Protein AF-A0A9D1G8M2-F1 (afdb_monomer_lite)

Organism: NCBI:txid2840720

Foldseek 3Di:
DDPPDDPVVVVVVLVVVLVVLLVVLLVVLLVVLVVVLVVLLVCLVVCVCVLVLLCVVCVLPVVFWHQDPVVSAIDGDDDPPPDDADFPVNSVVVSCVVCVVVVVVVVVVVVVVLVVLVVLLVVLVVCLVVQAWDDDDQKTKGFAADQLQVAAAPLVCVCVVVVPDLGAGHLKIFIFHADDPVRDDAQFWFWFQFPVRHIDIFGWHDWDQDPVRFIFTATGRRRDNDGDPRRGGHHPVRTPGTTPSDIDNVVSNVSVLSNDSNNSSVSSSVSSSVVSCCVSVVSSVVSSVVSSSVSSCVHRPDDPDDPDPDPPPQDWDWDQDPPGDTDTDHDDDDDDD

pLDDT: mean 81.85, std 17.2, range [30.98, 97.31]

Structure (mmCIF, N/CA/C/O backbone):
data_AF-A0A9D1G8M2-F1
#
_entry.id   AF-A0A9D1G8M2-F1
#
loop_
_atom_site.group_PDB
_atom_site.id
_atom_site.type_symbol
_atom_site.label_atom_id
_atom_site.label_alt_id
_atom_site.label_comp_id
_atom_site.label_asym_id
_atom_site.label_entity_id
_atom_site.label_seq_id
_atom_site.pdbx_PDB_ins_code
_atom_site.Cartn_x
_atom_site.Cartn_y
_atom_site.Cartn_z
_atom_site.occupancy
_atom_site.B_iso_or_equiv
_atom_site.auth_seq_id
_atom_site.auth_comp_id
_atom_site.auth_asym_id
_atom_site.auth_atom_id
_atom_site.pdbx_PDB_model_num
ATOM 1 N N . MET A 1 1 ? -8.174 27.681 28.277 1.00 41.25 1 MET A N 1
ATOM 2 C CA . MET A 1 1 ? -7.421 27.729 27.007 1.00 41.25 1 MET A CA 1
ATOM 3 C C . MET A 1 1 ? -8.457 27.626 25.900 1.00 41.25 1 MET A C 1
ATOM 5 O O . MET A 1 1 ? -8.991 26.548 25.689 1.00 41.25 1 MET A O 1
ATOM 9 N N . ASN A 1 2 ? -8.867 28.762 25.329 1.00 44.12 2 ASN A N 1
ATOM 10 C CA . ASN A 1 2 ? -9.897 28.787 24.288 1.00 44.12 2 ASN A CA 1
ATOM 11 C C . ASN A 1 2 ? -9.299 28.161 23.029 1.00 44.12 2 ASN A C 1
ATOM 13 O O . ASN A 1 2 ? -8.350 28.708 22.469 1.00 44.12 2 ASN A O 1
ATOM 17 N N . TYR A 1 3 ? -9.807 27.003 22.616 1.00 53.25 3 TYR A N 1
ATOM 18 C CA . TYR A 1 3 ? -9.482 26.461 21.304 1.00 53.25 3 TYR A CA 1
ATOM 19 C C . TYR A 1 3 ? -10.014 27.448 20.258 1.00 53.25 3 TYR A C 1
ATOM 21 O O . TYR A 1 3 ? -11.212 27.704 20.197 1.00 53.25 3 TYR A O 1
ATOM 29 N N . ILE A 1 4 ? -9.103 28.054 19.490 1.00 69.81 4 ILE A N 1
ATOM 30 C CA . ILE A 1 4 ? -9.402 29.072 18.464 1.00 69.81 4 ILE A CA 1
ATOM 31 C C . ILE A 1 4 ? -10.169 28.459 17.276 1.00 69.81 4 ILE A C 1
ATOM 33 O O . ILE A 1 4 ? -10.775 29.186 16.499 1.00 69.81 4 ILE A O 1
ATOM 37 N N . PHE A 1 5 ? -10.191 27.127 17.171 1.00 66.50 5 PHE A N 1
ATOM 38 C CA . PHE A 1 5 ? -10.898 26.387 16.133 1.00 66.50 5 PHE A CA 1
ATOM 39 C C . PHE A 1 5 ? -11.636 25.188 16.723 1.00 66.50 5 PHE A C 1
ATOM 41 O O . PHE A 1 5 ? -11.109 24.483 17.590 1.00 66.50 5 PHE A O 1
ATOM 48 N N . SER A 1 6 ? -12.838 24.933 16.217 1.00 77.69 6 SER A N 1
ATOM 49 C CA . SER A 1 6 ? -13.571 23.693 16.468 1.00 77.69 6 SER A CA 1
ATOM 50 C C . SER A 1 6 ? -12.880 22.499 15.791 1.00 77.69 6 SER A C 1
ATOM 52 O O . SER A 1 6 ? -12.146 22.645 14.811 1.00 77.69 6 SER A O 1
ATOM 54 N N . VAL A 1 7 ? -13.135 21.281 16.282 1.00 72.62 7 VAL A N 1
ATOM 55 C CA . VAL A 1 7 ? -12.598 20.041 15.683 1.00 72.62 7 VAL A CA 1
ATOM 56 C C . VAL A 1 7 ? -12.994 19.915 14.205 1.00 72.62 7 VAL A C 1
ATOM 58 O O . VAL A 1 7 ? -12.184 19.489 13.381 1.00 72.62 7 VAL A O 1
ATOM 61 N N . ALA A 1 8 ? -14.206 20.351 13.850 1.00 70.56 8 ALA A N 1
ATOM 62 C CA . ALA A 1 8 ? -14.693 20.366 12.474 1.00 70.56 8 ALA A CA 1
ATOM 63 C C . ALA A 1 8 ? -13.890 21.327 11.575 1.00 70.56 8 ALA A C 1
ATOM 65 O O . ALA A 1 8 ? -13.524 20.970 10.455 1.00 70.56 8 ALA A O 1
ATOM 66 N N . GLU A 1 9 ? -13.549 22.519 12.070 1.00 76.19 9 GLU A N 1
ATOM 67 C CA . GLU A 1 9 ? -12.713 23.479 11.334 1.00 76.19 9 GLU A CA 1
ATOM 68 C C . GLU A 1 9 ? -11.288 22.954 11.134 1.00 76.19 9 GLU A C 1
ATOM 70 O O . GLU A 1 9 ? -10.744 23.044 10.034 1.00 76.19 9 GLU A O 1
ATOM 75 N N . LEU A 1 10 ? -10.703 22.327 12.158 1.00 79.06 10 LEU A N 1
ATOM 76 C CA . LEU A 1 10 ? -9.395 21.670 12.065 1.00 79.06 10 LEU A CA 1
ATOM 77 C C . LEU A 1 10 ? -9.385 20.544 11.021 1.00 79.06 10 LEU A C 1
ATOM 79 O O . LEU A 1 10 ? -8.435 20.433 10.240 1.00 79.06 10 LEU A O 1
ATOM 83 N N . GLN A 1 11 ? -10.447 19.737 10.957 1.00 74.62 11 GLN A N 1
ATOM 84 C CA . GLN A 1 11 ? -10.600 18.707 9.926 1.00 74.62 11 GLN A CA 1
ATOM 85 C C . GLN A 1 11 ? -10.726 19.314 8.522 1.00 74.62 11 GLN A C 1
ATOM 87 O O . GLN A 1 11 ? -10.076 18.828 7.593 1.00 74.62 11 GLN A O 1
ATOM 92 N N . GLY A 1 12 ? -11.500 20.394 8.371 1.00 76.50 12 GLY A N 1
ATOM 93 C CA . GLY A 1 12 ? -11.648 21.122 7.108 1.00 76.50 12 GLY A CA 1
ATOM 94 C C . GLY A 1 12 ? -10.331 21.722 6.608 1.00 76.50 12 GLY A C 1
ATOM 95 O O . GLY A 1 12 ? -9.958 21.525 5.450 1.00 76.50 12 GLY A O 1
ATOM 96 N N . ILE A 1 13 ? -9.573 22.376 7.494 1.00 84.25 13 ILE A N 1
ATOM 97 C CA . ILE A 1 13 ? -8.237 22.912 7.187 1.00 84.25 13 ILE A CA 1
ATOM 98 C C . ILE A 1 13 ? -7.290 21.777 6.792 1.00 84.25 13 ILE A C 1
ATOM 100 O O . ILE A 1 13 ? -6.602 21.868 5.775 1.00 84.25 13 ILE A O 1
ATOM 104 N N . SER A 1 14 ? -7.276 20.678 7.552 1.00 79.94 14 SER A N 1
ATOM 105 C CA . SER A 1 14 ? -6.413 19.529 7.269 1.00 79.94 14 SER A CA 1
ATOM 106 C C . SER A 1 14 ? -6.712 18.898 5.903 1.00 79.94 14 SER A C 1
ATOM 108 O O . SER A 1 14 ? -5.788 18.546 5.162 1.00 79.94 14 SER A O 1
ATOM 110 N N . LEU A 1 15 ? -7.990 18.810 5.524 1.00 78.62 15 LEU A N 1
ATOM 111 C CA . LEU A 1 15 ? -8.411 18.358 4.198 1.00 78.62 15 LEU A CA 1
ATOM 112 C C . LEU A 1 15 ? -7.922 19.314 3.097 1.00 78.62 15 LEU A C 1
ATOM 114 O O . LEU A 1 15 ? -7.322 18.862 2.122 1.00 78.62 15 LEU A O 1
ATOM 118 N N . GLY A 1 16 ? -8.121 20.625 3.270 1.00 83.31 16 GLY A N 1
ATOM 119 C CA . GLY A 1 16 ? -7.671 21.641 2.313 1.00 83.31 16 GLY A CA 1
ATOM 120 C C . GLY A 1 16 ? -6.156 21.614 2.090 1.00 83.31 16 GLY A C 1
ATOM 121 O O . GLY A 1 16 ? -5.695 21.594 0.948 1.00 83.31 16 GLY A O 1
ATOM 122 N N . VAL A 1 17 ? -5.378 21.513 3.173 1.00 87.38 17 VAL A N 1
ATOM 123 C CA . VAL A 1 17 ? -3.916 21.355 3.113 1.00 87.38 17 VAL A CA 1
ATOM 124 C C . VAL A 1 17 ? -3.536 20.071 2.376 1.00 87.38 17 VAL A C 1
ATOM 126 O O . VAL A 1 17 ? -2.663 20.097 1.511 1.00 87.38 17 VAL A O 1
ATOM 129 N N . SER A 1 18 ? -4.218 18.957 2.655 1.00 82.69 18 SER A N 1
ATOM 130 C CA . SER A 1 18 ? -3.950 17.671 1.997 1.00 82.69 18 SER A CA 1
ATOM 131 C C . SER A 1 18 ? -4.141 17.747 0.478 1.00 82.69 18 SER A C 1
ATOM 133 O O . SER A 1 18 ? -3.294 17.272 -0.279 1.00 82.69 18 SER A O 1
ATOM 135 N N . ILE A 1 19 ? -5.217 18.397 0.022 1.00 83.94 19 ILE A N 1
ATOM 136 C CA . ILE A 1 19 ? -5.501 18.602 -1.407 1.00 83.94 19 ILE A CA 1
ATOM 137 C C . ILE A 1 19 ? -4.427 19.485 -2.055 1.00 83.94 19 ILE A C 1
ATOM 139 O O . ILE A 1 19 ? -3.922 19.151 -3.129 1.00 83.94 19 ILE A O 1
ATOM 143 N N . ALA A 1 20 ? -4.036 20.581 -1.399 1.00 89.44 20 ALA A N 1
ATOM 144 C CA . ALA A 1 20 ? -2.995 21.474 -1.902 1.00 89.44 20 ALA A CA 1
ATOM 145 C C . ALA A 1 20 ? -1.640 20.759 -2.037 1.00 89.44 20 ALA A C 1
ATOM 147 O O . ALA A 1 20 ? -0.971 20.894 -3.063 1.00 89.44 20 ALA A O 1
ATOM 148 N N . VAL A 1 21 ? -1.262 19.945 -1.045 1.00 88.38 21 VAL A N 1
ATOM 149 C CA . VAL A 1 21 ? -0.032 19.137 -1.077 1.00 88.38 21 VAL A CA 1
ATOM 150 C C . VAL A 1 21 ? -0.060 18.151 -2.243 1.00 88.38 21 VAL A C 1
ATOM 152 O O . VAL A 1 21 ? 0.901 18.090 -3.009 1.00 88.38 21 VAL A O 1
ATOM 155 N N . ILE A 1 22 ? -1.166 17.423 -2.427 1.00 86.12 22 ILE A N 1
ATOM 156 C CA . ILE A 1 22 ? -1.341 16.497 -3.556 1.00 86.12 22 ILE A CA 1
ATOM 157 C C . ILE A 1 22 ? -1.154 17.222 -4.891 1.00 86.12 22 ILE A C 1
ATOM 159 O O . ILE A 1 22 ? -0.432 16.740 -5.768 1.00 86.12 22 ILE A O 1
ATOM 163 N N . PHE A 1 23 ? -1.788 18.383 -5.046 1.00 87.38 23 PHE A N 1
ATOM 164 C CA . PHE A 1 23 ? -1.737 19.161 -6.277 1.00 87.38 23 PHE A CA 1
ATOM 165 C C . PHE A 1 23 ? -0.316 19.652 -6.588 1.00 87.38 23 PHE A C 1
ATOM 167 O O . PHE A 1 23 ? 0.193 19.421 -7.687 1.00 87.38 23 PHE A O 1
ATOM 174 N N . LEU A 1 24 ? 0.359 20.257 -5.606 1.00 91.12 24 LEU A N 1
ATOM 175 C CA . LEU A 1 24 ? 1.721 20.773 -5.762 1.00 91.12 24 LEU A CA 1
ATOM 176 C C . LEU A 1 24 ? 2.737 19.658 -6.040 1.00 91.12 24 LEU A C 1
ATOM 178 O O . LEU A 1 24 ? 3.582 19.805 -6.926 1.00 91.12 24 LEU A O 1
ATOM 182 N N . LEU A 1 25 ? 2.636 18.524 -5.337 1.00 88.00 25 LEU A N 1
ATOM 183 C CA . LEU A 1 25 ? 3.497 17.364 -5.578 1.00 88.00 25 LEU A CA 1
ATOM 184 C C . LEU A 1 25 ? 3.291 16.787 -6.980 1.00 88.00 25 LEU A C 1
ATOM 186 O O . LEU A 1 25 ? 4.268 16.480 -7.665 1.00 88.00 25 LEU A O 1
ATOM 190 N N . SER A 1 26 ? 2.038 16.690 -7.429 1.00 86.75 26 SER A N 1
ATOM 191 C CA . SER A 1 26 ? 1.712 16.202 -8.772 1.00 86.75 26 SER A CA 1
ATOM 192 C C . SER A 1 26 ? 2.318 17.101 -9.853 1.00 86.75 26 SER A C 1
ATOM 194 O O . SER A 1 26 ? 2.962 16.603 -10.776 1.00 86.75 26 SER A O 1
ATOM 196 N N . ILE A 1 27 ? 2.187 18.427 -9.716 1.00 90.38 27 ILE A N 1
ATOM 197 C CA . ILE A 1 27 ? 2.792 19.390 -10.651 1.00 90.38 27 ILE A CA 1
ATOM 198 C C . ILE A 1 27 ? 4.315 19.261 -10.668 1.00 90.38 27 ILE A C 1
ATOM 200 O O . ILE A 1 27 ? 4.906 19.188 -11.746 1.00 90.38 27 ILE A O 1
ATOM 204 N N . SER A 1 28 ? 4.945 19.206 -9.493 1.00 90.12 28 SER A N 1
ATOM 205 C CA . SER A 1 28 ? 6.400 19.087 -9.365 1.00 90.12 28 SER A CA 1
ATOM 206 C C . SER A 1 28 ? 6.936 17.854 -10.103 1.00 90.12 28 SER A C 1
ATOM 208 O O . SER A 1 28 ? 7.875 17.954 -10.893 1.00 90.12 28 SER A O 1
ATOM 210 N N . TYR A 1 29 ? 6.281 16.701 -9.942 1.00 86.19 29 TYR A N 1
ATOM 211 C CA . TYR A 1 29 ? 6.679 15.463 -10.615 1.00 86.19 29 TYR A CA 1
ATOM 212 C C . TYR A 1 29 ? 6.451 15.497 -12.125 1.00 86.19 29 TYR A C 1
ATOM 214 O O . TYR A 1 29 ? 7.318 15.066 -12.887 1.00 86.19 29 TYR A O 1
ATOM 222 N N . ILE A 1 30 ? 5.321 16.049 -12.576 1.00 89.69 30 ILE A N 1
ATOM 223 C CA . ILE A 1 30 ? 5.066 16.242 -14.007 1.00 89.69 30 ILE A CA 1
ATOM 224 C C . ILE A 1 30 ? 6.153 17.134 -14.616 1.00 89.69 30 ILE A C 1
ATOM 226 O O . ILE A 1 30 ? 6.680 16.807 -15.679 1.00 89.69 30 ILE A O 1
ATOM 230 N N . MET A 1 31 ? 6.528 18.228 -13.944 1.00 91.62 31 MET A N 1
ATOM 231 C CA . MET A 1 31 ? 7.611 19.104 -14.394 1.00 91.62 31 MET A CA 1
ATOM 232 C C . MET A 1 31 ? 8.951 18.369 -14.437 1.00 91.62 31 MET A C 1
ATOM 234 O O . MET A 1 31 ? 9.631 18.422 -15.461 1.00 91.62 31 MET A O 1
ATOM 238 N N . LEU A 1 32 ? 9.310 17.643 -13.377 1.00 90.88 32 LEU A N 1
ATOM 239 C CA . LEU A 1 32 ? 10.574 16.912 -13.288 1.00 90.88 32 LEU A CA 1
ATOM 240 C C . LEU A 1 32 ? 10.705 15.860 -14.398 1.00 90.88 32 LEU A C 1
ATOM 242 O O . LEU A 1 32 ? 11.698 15.854 -15.131 1.00 90.88 32 LEU A O 1
ATOM 246 N N . PHE A 1 33 ? 9.683 15.024 -14.591 1.00 89.94 33 PHE A N 1
ATOM 247 C CA . PHE A 1 33 ? 9.691 14.024 -15.658 1.00 89.94 33 PHE A CA 1
ATOM 248 C C . PHE A 1 33 ? 9.607 14.641 -17.056 1.00 89.94 33 PHE A C 1
ATOM 250 O O . PHE A 1 33 ? 10.201 14.110 -17.994 1.00 89.94 33 PHE A O 1
ATOM 257 N N . SER A 1 34 ? 8.930 15.780 -17.208 1.00 89.94 34 SER A N 1
ATOM 258 C CA . SER A 1 34 ? 8.886 16.529 -18.465 1.00 89.94 34 SER A CA 1
ATOM 259 C C . SER A 1 34 ? 10.263 17.074 -18.846 1.00 89.94 34 SER A C 1
ATOM 261 O O . SER A 1 34 ? 10.732 16.836 -19.961 1.00 89.94 34 SER A O 1
ATOM 263 N N . VAL A 1 35 ? 10.955 17.739 -17.915 1.00 92.81 35 VAL A N 1
ATOM 264 C CA . VAL A 1 35 ? 12.320 18.249 -18.123 1.00 92.81 35 VAL A CA 1
ATOM 265 C C . VAL A 1 35 ? 13.267 17.104 -18.467 1.00 92.81 35 VAL A C 1
ATOM 267 O O . VAL A 1 35 ? 13.989 17.186 -19.464 1.00 92.81 35 VAL A O 1
ATOM 270 N N . TRP A 1 36 ? 13.210 16.011 -17.700 1.00 92.44 36 TRP A N 1
ATOM 271 C CA . TRP A 1 36 ? 13.980 14.803 -17.983 1.00 92.44 36 TRP A CA 1
ATOM 272 C C . TRP A 1 36 ? 13.691 14.260 -19.390 1.00 92.44 36 TRP A C 1
ATOM 274 O O . TRP A 1 36 ? 14.621 14.050 -20.169 1.00 92.44 36 TRP A O 1
ATOM 284 N N . HIS A 1 37 ? 12.416 14.116 -19.764 1.00 91.31 37 HIS A N 1
ATOM 285 C CA . HIS A 1 37 ? 12.002 13.639 -21.081 1.00 91.31 37 HIS A CA 1
ATOM 286 C C . HIS A 1 37 ? 12.545 14.511 -22.217 1.00 91.31 37 HIS A C 1
ATOM 288 O O . HIS A 1 37 ? 13.110 13.989 -23.181 1.00 91.31 37 HIS A O 1
ATOM 294 N N . PHE A 1 38 ? 12.386 15.834 -22.127 1.00 89.88 38 PHE A N 1
ATOM 295 C CA . PHE A 1 38 ? 12.844 16.751 -23.170 1.00 89.88 38 PHE A CA 1
ATOM 296 C C . PHE A 1 38 ? 14.366 16.763 -23.298 1.00 89.88 38 PHE A C 1
ATOM 298 O O . PHE A 1 38 ? 14.881 16.743 -24.420 1.00 89.88 38 PHE A O 1
ATOM 305 N N . HIS A 1 39 ? 15.082 16.756 -22.171 1.00 91.12 39 HIS A N 1
ATOM 306 C CA . HIS A 1 39 ? 16.537 16.673 -22.157 1.00 91.12 39 HIS A CA 1
ATOM 307 C C . HIS A 1 39 ? 17.013 15.367 -22.802 1.00 91.12 39 HIS A C 1
ATOM 309 O O . HIS A 1 39 ? 17.774 15.387 -23.770 1.00 91.12 39 HIS A O 1
ATOM 315 N N . TYR A 1 40 ? 16.488 14.235 -22.333 1.00 90.19 40 TYR A N 1
ATOM 316 C CA . TYR A 1 40 ? 16.891 12.917 -22.805 1.00 90.19 40 TYR A CA 1
ATOM 317 C C . TYR A 1 40 ? 16.553 12.707 -24.288 1.00 90.19 40 TYR A C 1
ATOM 319 O O . TYR A 1 40 ? 17.393 12.256 -25.067 1.00 90.19 40 TYR A O 1
ATOM 327 N N . LYS A 1 41 ? 15.368 13.145 -24.735 1.00 89.12 41 LYS A N 1
ATOM 328 C CA . LYS A 1 41 ? 14.993 13.163 -26.159 1.00 89.12 41 LYS A CA 1
ATOM 329 C C . LYS A 1 41 ? 16.021 13.921 -27.005 1.00 89.12 41 LYS A C 1
ATOM 331 O O . LYS A 1 41 ? 16.388 13.457 -28.084 1.00 89.12 41 LYS A O 1
ATOM 336 N N . LYS A 1 42 ? 16.486 15.084 -26.539 1.00 88.12 42 LYS A N 1
ATOM 337 C CA . LYS A 1 42 ? 17.472 15.903 -27.258 1.00 88.12 42 LYS A CA 1
ATOM 338 C C . LYS A 1 42 ? 18.831 15.202 -27.345 1.00 88.12 42 LYS A C 1
ATOM 340 O O . LYS A 1 42 ? 19.459 15.280 -28.399 1.00 88.12 42 LYS A O 1
ATOM 345 N N . CYS A 1 43 ? 19.251 14.492 -26.296 1.00 89.00 43 CYS A N 1
ATOM 346 C CA . CYS A 1 43 ? 20.473 13.683 -26.307 1.00 89.00 43 CYS A CA 1
ATOM 347 C C . CYS A 1 43 ? 20.409 12.552 -27.340 1.00 89.00 43 CYS A C 1
ATOM 349 O O . CYS A 1 43 ? 21.330 12.408 -28.143 1.00 89.00 43 CYS A O 1
ATOM 351 N N . ILE A 1 44 ? 19.291 11.819 -27.382 1.00 87.81 44 ILE A N 1
ATOM 352 C CA . ILE A 1 44 ? 19.075 10.716 -28.330 1.00 87.81 44 ILE A CA 1
ATOM 353 C C . ILE A 1 44 ? 19.074 11.214 -29.781 1.00 87.81 44 ILE A C 1
ATOM 355 O O . ILE A 1 44 ? 19.745 10.635 -30.631 1.00 87.81 44 ILE A O 1
ATOM 359 N N . ILE A 1 45 ? 18.361 12.308 -30.078 1.00 81.00 45 ILE A N 1
ATOM 360 C CA . ILE A 1 45 ? 18.288 12.865 -31.443 1.00 81.00 45 ILE A CA 1
ATOM 361 C C . ILE A 1 45 ? 19.660 13.349 -31.927 1.00 81.00 45 ILE A C 1
ATOM 363 O O . ILE A 1 45 ? 19.981 13.205 -33.103 1.00 81.00 45 ILE A O 1
ATOM 367 N N . LYS A 1 46 ? 20.475 13.912 -31.030 1.00 85.38 46 LYS A N 1
ATOM 368 C CA . LYS A 1 46 ? 21.831 14.379 -31.348 1.00 85.38 46 LYS A CA 1
ATOM 369 C C . LYS A 1 46 ? 22.876 13.257 -31.403 1.00 85.38 46 LYS A C 1
ATOM 371 O O . LYS A 1 46 ? 24.037 13.556 -31.656 1.00 85.38 46 LYS A O 1
ATOM 376 N N . GLY A 1 47 ? 22.494 12.006 -31.136 1.00 85.81 47 GLY A N 1
ATOM 377 C CA . GLY A 1 47 ? 23.414 10.866 -31.108 1.00 85.81 47 GLY A CA 1
ATOM 378 C C . GLY A 1 47 ? 24.404 10.879 -29.938 1.00 85.81 47 GLY A C 1
ATOM 379 O O . GLY A 1 47 ? 25.380 10.138 -29.958 1.00 85.81 47 GLY A O 1
ATOM 380 N N . LEU A 1 48 ? 24.169 11.693 -28.900 1.00 89.12 48 LEU A N 1
ATOM 381 C CA . LEU A 1 48 ? 25.077 11.796 -27.746 1.00 89.12 48 LEU A CA 1
ATOM 382 C C . LEU A 1 48 ? 25.146 10.491 -26.935 1.00 89.12 48 LEU A C 1
ATOM 384 O O . LEU A 1 48 ? 26.147 10.219 -26.286 1.00 89.12 48 LEU A O 1
ATOM 388 N N . GLU A 1 49 ? 24.094 9.677 -27.012 1.00 90.81 49 GLU A N 1
ATOM 389 C CA . GLU A 1 49 ? 23.975 8.381 -26.330 1.00 90.81 49 GLU A CA 1
ATOM 390 C C . GLU A 1 49 ? 24.356 7.192 -27.230 1.00 90.81 49 GLU A C 1
ATOM 392 O O . GLU A 1 49 ? 24.222 6.038 -26.826 1.00 90.81 49 GLU A O 1
ATOM 397 N N . ASP A 1 50 ? 24.817 7.428 -28.464 1.00 91.25 50 ASP A N 1
ATOM 398 C CA . ASP A 1 50 ? 25.038 6.349 -29.433 1.00 91.25 50 ASP A CA 1
ATOM 399 C C . ASP A 1 50 ? 26.044 5.310 -28.950 1.00 91.25 50 ASP A C 1
ATOM 401 O O . ASP A 1 50 ? 25.853 4.122 -29.188 1.00 91.25 50 ASP A O 1
ATOM 405 N N . ASP A 1 51 ? 27.103 5.728 -28.260 1.00 91.75 51 ASP A N 1
ATOM 406 C CA . ASP A 1 51 ? 28.102 4.802 -27.729 1.00 91.75 51 ASP A CA 1
ATOM 407 C C . ASP A 1 51 ? 27.489 3.812 -26.722 1.00 91.75 51 ASP A C 1
ATOM 409 O O . ASP A 1 51 ? 27.702 2.597 -26.800 1.00 91.75 51 ASP A O 1
ATOM 413 N N . VAL A 1 52 ? 26.651 4.32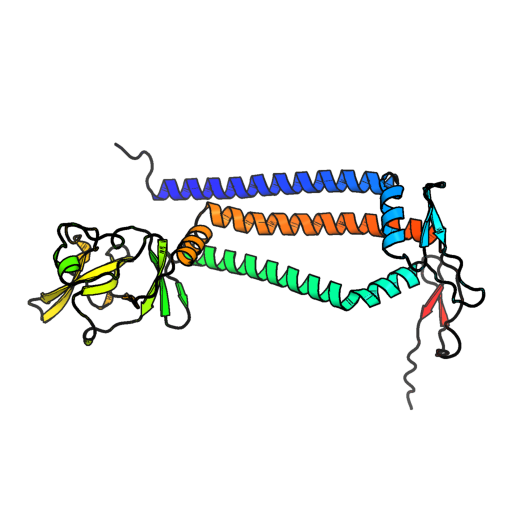8 -25.817 1.00 92.50 52 VAL A N 1
ATOM 414 C CA . VAL A 1 52 ? 25.912 3.531 -24.830 1.00 92.50 52 VAL A CA 1
ATOM 415 C C . VAL A 1 52 ? 24.934 2.599 -25.543 1.00 92.50 52 VAL A C 1
ATOM 417 O O . VAL A 1 52 ? 24.937 1.390 -25.296 1.00 92.50 52 VAL A O 1
ATOM 420 N N . LEU A 1 53 ? 24.159 3.126 -26.494 1.00 92.75 53 LEU A N 1
ATOM 421 C CA . LEU A 1 53 ? 23.184 2.349 -27.260 1.00 92.75 53 LEU A CA 1
ATOM 422 C C . LEU A 1 53 ? 23.841 1.247 -28.098 1.00 92.75 53 LEU A C 1
ATOM 424 O O . LEU A 1 53 ? 23.310 0.140 -28.171 1.00 92.75 53 LEU A O 1
ATOM 428 N N . LYS A 1 54 ? 25.010 1.498 -28.698 1.00 93.38 54 LYS A N 1
ATOM 429 C CA . LYS A 1 54 ? 25.787 0.486 -29.428 1.00 93.38 54 LYS A CA 1
ATOM 430 C C . LYS A 1 54 ? 26.245 -0.627 -28.480 1.00 93.38 54 LYS A C 1
ATOM 432 O O . LYS A 1 54 ? 26.054 -1.806 -28.776 1.00 93.38 54 LYS A O 1
ATOM 437 N N . LYS A 1 55 ? 26.778 -0.290 -27.303 1.00 92.88 55 LYS A N 1
ATOM 438 C CA . LYS A 1 55 ? 27.154 -1.295 -26.290 1.00 92.88 55 LYS A CA 1
ATOM 439 C C . LYS A 1 55 ? 25.955 -2.130 -25.835 1.00 92.88 55 LYS A C 1
ATOM 441 O O . LYS A 1 55 ? 26.085 -3.345 -25.675 1.00 92.88 55 LYS A O 1
ATOM 446 N N . GLU A 1 56 ? 24.788 -1.514 -25.656 1.00 93.44 56 GLU A N 1
ATOM 447 C CA . GLU A 1 56 ? 23.544 -2.235 -25.371 1.00 93.44 56 GLU A CA 1
ATOM 448 C C . GLU A 1 56 ? 23.141 -3.161 -26.520 1.00 93.44 56 GLU A C 1
ATOM 450 O O . GLU A 1 56 ? 22.900 -4.342 -26.285 1.00 93.44 56 GLU A O 1
ATOM 455 N N . LEU A 1 57 ? 23.139 -2.675 -27.764 1.00 92.38 57 LEU A N 1
ATOM 456 C CA . LEU A 1 57 ? 22.819 -3.475 -28.948 1.00 92.38 57 LEU A CA 1
ATOM 457 C C . LEU A 1 57 ? 23.734 -4.698 -29.087 1.00 92.38 57 LEU A C 1
ATOM 459 O O . LEU A 1 57 ? 23.248 -5.791 -29.373 1.00 92.38 57 LEU A O 1
ATOM 463 N N . ALA A 1 58 ? 25.034 -4.552 -28.825 1.00 91.38 58 ALA A N 1
ATOM 464 C CA . ALA A 1 58 ? 25.976 -5.671 -28.843 1.00 91.38 58 ALA A CA 1
ATOM 465 C C . ALA A 1 58 ? 25.658 -6.729 -27.769 1.00 91.38 58 ALA A C 1
ATOM 467 O O . ALA A 1 58 ? 25.787 -7.925 -28.022 1.00 91.38 58 ALA A O 1
ATOM 468 N N . LYS A 1 59 ? 25.187 -6.321 -26.582 1.00 91.38 59 LYS A N 1
ATOM 469 C CA . LYS A 1 59 ? 24.710 -7.262 -25.550 1.00 91.38 59 LYS A CA 1
ATOM 470 C C . LYS A 1 59 ? 23.398 -7.927 -25.963 1.00 91.38 59 LYS A C 1
ATOM 472 O O . LYS A 1 59 ? 23.245 -9.141 -25.822 1.00 91.38 59 LYS A O 1
ATOM 477 N N . GLU A 1 60 ? 22.458 -7.133 -26.469 1.00 90.69 60 GLU A N 1
ATOM 478 C CA . GLU A 1 60 ? 21.124 -7.575 -26.871 1.00 90.69 60 GLU A CA 1
ATOM 479 C C . GLU A 1 60 ? 21.164 -8.582 -28.029 1.00 90.69 60 GLU A C 1
ATOM 481 O O . GLU A 1 60 ? 20.440 -9.576 -27.996 1.00 90.69 60 GLU A O 1
ATOM 486 N N . TYR A 1 61 ? 22.028 -8.348 -29.020 1.00 88.50 61 TYR A N 1
ATOM 487 C CA . TYR A 1 61 ? 22.162 -9.146 -30.240 1.00 88.50 61 TYR A CA 1
ATOM 488 C C . TYR A 1 61 ? 23.531 -9.827 -30.336 1.00 88.50 61 TYR A C 1
ATOM 490 O O . TYR A 1 61 ? 24.075 -9.984 -31.428 1.00 88.50 61 TYR A O 1
ATOM 498 N N . LYS A 1 62 ? 24.074 -10.297 -29.204 1.00 88.56 62 LYS A N 1
ATOM 499 C CA . LYS A 1 62 ? 25.413 -10.915 -29.088 1.00 88.56 62 LYS A CA 1
ATOM 500 C C . LYS A 1 62 ? 25.717 -12.062 -30.063 1.00 88.56 62 LYS A C 1
ATOM 502 O O . LYS A 1 62 ? 26.868 -12.434 -30.237 1.00 88.56 62 LYS A O 1
ATOM 507 N N . LYS A 1 63 ? 24.686 -12.672 -30.659 1.00 85.75 63 LYS A N 1
ATOM 508 C CA . LYS A 1 63 ? 24.819 -13.727 -31.680 1.00 85.75 63 LYS A CA 1
ATOM 509 C C . LYS A 1 63 ? 25.132 -13.178 -33.080 1.00 85.75 63 LYS A C 1
ATOM 511 O O . LYS A 1 63 ? 25.587 -13.931 -33.934 1.00 85.75 63 LYS A O 1
ATOM 516 N N . HIS A 1 64 ? 24.862 -11.896 -33.321 1.00 84.56 64 HIS A N 1
ATOM 517 C CA . HIS A 1 64 ? 24.927 -11.258 -34.638 1.00 84.56 64 HIS A CA 1
ATOM 518 C C . HIS A 1 64 ? 25.915 -10.086 -34.682 1.00 84.56 64 HIS A C 1
ATOM 520 O O . HIS A 1 64 ? 26.462 -9.798 -35.747 1.00 84.56 64 HIS A O 1
ATOM 526 N N . ILE A 1 65 ? 26.144 -9.414 -33.549 1.00 89.75 65 ILE A N 1
ATOM 527 C CA . ILE A 1 65 ? 26.873 -8.142 -33.473 1.00 89.75 65 ILE A CA 1
ATOM 528 C C . ILE A 1 65 ? 27.823 -8.151 -32.276 1.00 89.75 65 ILE A C 1
ATOM 530 O O . ILE A 1 65 ? 27.468 -8.660 -31.212 1.00 89.75 65 ILE A O 1
ATOM 534 N N . TYR A 1 66 ? 28.992 -7.532 -32.432 1.00 90.25 66 TYR A N 1
ATOM 535 C CA . TYR A 1 66 ? 29.855 -7.127 -31.324 1.00 90.25 66 TYR A CA 1
ATOM 536 C C . TYR A 1 66 ? 30.198 -5.636 -31.415 1.00 90.25 66 TYR A C 1
ATOM 538 O O . TYR A 1 66 ? 30.098 -5.018 -32.476 1.00 90.25 66 TYR A O 1
ATOM 546 N N . TYR A 1 67 ? 30.567 -5.057 -30.275 1.00 92.19 67 TYR A N 1
ATOM 547 C CA . TYR A 1 67 ? 31.047 -3.682 -30.182 1.00 92.19 67 TYR A CA 1
ATOM 548 C C . TYR A 1 67 ? 32.576 -3.688 -30.246 1.00 92.19 67 TYR A C 1
ATOM 550 O O . TYR A 1 67 ? 33.221 -4.300 -29.390 1.00 92.19 67 TYR A O 1
ATOM 558 N N . ASP A 1 68 ? 33.137 -3.026 -31.254 1.00 90.31 68 ASP A N 1
ATOM 559 C CA . ASP A 1 68 ? 34.575 -2.842 -31.399 1.00 90.31 68 ASP A CA 1
ATOM 560 C C . ASP A 1 68 ? 35.026 -1.602 -30.616 1.00 90.31 68 ASP A C 1
ATOM 562 O O . ASP A 1 68 ? 34.539 -0.491 -30.835 1.00 90.31 68 ASP A O 1
ATOM 566 N N . LYS A 1 69 ? 35.958 -1.812 -29.681 1.00 87.56 69 LYS A N 1
ATOM 567 C CA . LYS A 1 69 ? 36.485 -0.763 -28.804 1.00 87.56 69 LYS A CA 1
ATOM 568 C C . LYS A 1 69 ? 37.453 0.171 -29.521 1.00 87.56 69 LYS A C 1
ATOM 570 O O . LYS A 1 69 ? 37.573 1.312 -29.094 1.00 87.56 69 LYS A O 1
ATOM 575 N N . GLU A 1 70 ? 38.131 -0.295 -30.568 1.00 86.56 70 GLU A N 1
ATOM 576 C CA . GLU A 1 70 ? 39.119 0.513 -31.289 1.00 86.56 70 GLU A CA 1
ATOM 577 C C . GLU A 1 70 ? 38.433 1.509 -32.223 1.00 86.56 70 GLU A C 1
ATOM 579 O O . GLU A 1 70 ? 38.772 2.689 -32.242 1.00 86.56 70 GLU A O 1
ATOM 584 N N . THR A 1 71 ? 37.409 1.055 -32.950 1.00 84.56 71 THR A N 1
ATOM 585 C CA . THR A 1 71 ? 36.645 1.902 -33.881 1.00 84.56 71 THR A CA 1
ATOM 586 C C . THR A 1 71 ? 35.406 2.553 -33.261 1.00 84.56 71 THR A C 1
ATOM 588 O O . THR A 1 71 ? 34.706 3.298 -33.952 1.00 84.56 71 THR A O 1
ATOM 591 N N . ALA A 1 72 ? 35.111 2.270 -31.984 1.00 85.00 72 ALA A N 1
ATOM 592 C CA . ALA A 1 72 ? 33.915 2.715 -31.256 1.00 85.00 72 ALA A CA 1
ATOM 593 C C . ALA A 1 72 ? 32.597 2.467 -32.027 1.00 85.00 72 ALA A C 1
ATOM 595 O O . ALA A 1 72 ? 31.660 3.276 -32.015 1.00 85.00 72 ALA A O 1
ATOM 596 N N . ASN A 1 73 ? 32.527 1.343 -32.746 1.00 88.44 73 ASN A N 1
ATOM 597 C CA . ASN A 1 73 ? 31.447 1.034 -33.679 1.00 88.44 73 ASN A CA 1
ATOM 598 C C . ASN A 1 73 ? 30.971 -0.418 -33.586 1.00 88.44 73 ASN A C 1
ATOM 600 O O . ASN A 1 73 ? 31.627 -1.296 -33.026 1.00 88.44 73 ASN A O 1
ATOM 604 N N . LEU A 1 74 ? 29.777 -0.664 -34.128 1.00 89.00 74 LEU A N 1
ATOM 605 C CA . LEU A 1 74 ? 29.204 -2.003 -34.218 1.00 89.00 74 LEU A CA 1
ATOM 606 C C . LEU A 1 74 ? 29.769 -2.743 -35.426 1.00 89.00 74 LEU A C 1
ATOM 608 O O . LEU A 1 74 ? 29.802 -2.203 -36.530 1.00 89.00 74 LEU A O 1
ATOM 612 N N . GLN A 1 75 ? 30.145 -4.003 -35.227 1.00 88.12 75 GLN A N 1
ATOM 613 C CA . GLN A 1 75 ? 30.627 -4.883 -36.286 1.00 88.12 75 GLN A CA 1
ATOM 614 C C . GLN A 1 75 ? 29.838 -6.195 -36.299 1.00 88.12 75 GLN A C 1
ATOM 616 O O . GLN A 1 75 ? 29.387 -6.699 -35.266 1.00 88.12 75 GLN A O 1
ATOM 621 N N . LYS A 1 76 ? 29.638 -6.752 -37.499 1.00 86.81 76 LYS A N 1
ATOM 622 C CA . LYS A 1 76 ? 28.959 -8.041 -37.675 1.00 86.81 76 LYS A CA 1
ATOM 623 C C . LYS A 1 76 ? 29.886 -9.170 -37.260 1.00 86.81 76 LYS A C 1
ATOM 625 O O . LYS A 1 76 ? 31.043 -9.200 -37.665 1.00 86.81 76 LYS A O 1
ATOM 630 N N . ILE A 1 77 ? 29.347 -10.158 -36.557 1.00 82.81 77 ILE A N 1
ATOM 631 C CA . ILE A 1 77 ? 30.044 -11.433 -36.383 1.00 82.81 77 ILE A CA 1
ATOM 632 C C . ILE A 1 77 ? 30.003 -12.160 -37.733 1.00 82.81 77 ILE A C 1
ATOM 634 O O . ILE A 1 77 ? 28.919 -12.409 -38.265 1.00 82.81 77 ILE A O 1
ATOM 638 N N . THR A 1 78 ? 31.166 -12.470 -38.314 1.00 65.06 78 THR A N 1
ATOM 639 C CA . THR A 1 78 ? 31.285 -13.140 -39.619 1.00 65.06 78 THR A CA 1
ATOM 640 C C . THR A 1 78 ? 30.513 -14.461 -39.622 1.00 65.06 78 THR A C 1
ATOM 642 O O . THR A 1 78 ? 30.933 -15.446 -39.017 1.00 65.06 78 THR A O 1
ATOM 645 N N . GLN A 1 79 ? 29.367 -14.496 -40.307 1.00 59.56 79 GLN A N 1
ATOM 646 C CA . GLN A 1 79 ? 28.568 -15.711 -40.466 1.00 59.56 79 GLN A CA 1
ATOM 647 C C . GLN A 1 79 ? 29.095 -16.546 -41.642 1.00 59.56 79 GLN A C 1
ATOM 649 O O . GLN A 1 79 ? 29.489 -16.010 -42.680 1.00 59.56 79 GLN A O 1
ATOM 654 N N . LYS A 1 80 ? 29.110 -17.879 -41.490 1.00 50.09 80 LYS A N 1
ATOM 655 C CA . LYS A 1 80 ? 29.520 -18.814 -42.554 1.00 50.09 80 LYS A CA 1
ATOM 656 C C . LYS A 1 80 ? 28.698 -18.547 -43.824 1.00 50.09 80 LYS A C 1
ATOM 658 O O . LYS A 1 80 ? 27.493 -18.328 -43.741 1.00 50.09 80 LYS A O 1
ATOM 663 N N . LYS A 1 81 ? 29.346 -18.666 -44.990 1.00 44.19 81 LYS A N 1
ATOM 664 C CA . LYS A 1 81 ? 28.904 -18.336 -46.372 1.00 44.19 81 LYS A CA 1
ATOM 665 C C . LYS A 1 81 ? 27.514 -18.853 -46.828 1.00 44.19 81 LYS A C 1
ATOM 667 O O . LYS A 1 81 ? 27.120 -18.584 -47.952 1.00 44.19 81 LYS A O 1
ATOM 672 N N . ASN A 1 82 ? 26.783 -19.596 -45.992 1.00 43.62 82 ASN A N 1
ATOM 673 C CA . ASN A 1 82 ? 25.494 -20.236 -46.286 1.00 43.62 82 ASN A CA 1
ATOM 674 C C . ASN A 1 82 ? 24.377 -19.951 -45.252 1.00 43.62 82 ASN A C 1
ATOM 676 O O . ASN A 1 82 ? 23.331 -20.607 -45.295 1.00 43.62 82 ASN A O 1
ATOM 680 N N . GLN A 1 83 ? 24.572 -19.014 -44.317 1.00 51.53 83 GLN A N 1
ATOM 681 C CA . GLN A 1 83 ? 23.531 -18.592 -43.370 1.00 51.53 83 GLN A CA 1
ATOM 682 C C . GLN A 1 83 ? 22.705 -17.423 -43.923 1.00 51.53 83 GLN A C 1
ATOM 684 O O . GLN A 1 83 ? 23.229 -16.536 -44.591 1.00 51.53 83 GLN A O 1
ATOM 689 N N . ASN A 1 84 ? 21.390 -17.486 -43.683 1.00 53.25 84 ASN A N 1
ATOM 690 C CA . ASN A 1 84 ? 20.397 -16.521 -44.150 1.00 53.25 84 ASN A CA 1
ATOM 691 C C . ASN A 1 84 ? 20.822 -15.088 -43.802 1.00 53.25 84 ASN A C 1
ATOM 693 O O . ASN A 1 84 ? 21.184 -14.807 -42.664 1.00 53.25 84 ASN A O 1
ATOM 697 N N . TYR A 1 85 ? 20.751 -14.190 -44.781 1.00 58.53 85 TYR A N 1
ATOM 698 C CA . TYR A 1 85 ? 20.949 -12.762 -44.560 1.00 58.53 85 TYR A CA 1
ATOM 699 C C . TYR A 1 85 ? 19.835 -12.246 -43.638 1.00 58.53 85 TYR A C 1
ATOM 701 O O . TYR A 1 85 ? 18.661 -12.388 -43.973 1.00 58.53 85 TYR A O 1
ATOM 709 N N . TYR A 1 86 ? 20.196 -11.689 -42.482 1.00 64.06 86 TYR A N 1
ATOM 710 C CA . TYR A 1 86 ? 19.255 -11.045 -41.565 1.00 64.06 86 TYR A CA 1
ATOM 711 C C . TYR A 1 86 ? 19.155 -9.556 -41.914 1.00 64.06 86 TYR A C 1
ATOM 713 O O . TYR A 1 86 ? 20.185 -8.884 -42.013 1.00 64.06 86 TYR A O 1
ATOM 721 N N . ASP A 1 87 ? 17.937 -9.046 -42.088 1.00 80.38 87 ASP A N 1
ATOM 722 C CA . ASP A 1 87 ? 17.667 -7.611 -41.973 1.00 80.38 87 ASP A CA 1
ATOM 723 C C . ASP A 1 87 ? 17.404 -7.238 -40.501 1.00 80.38 87 ASP A C 1
ATOM 725 O O . ASP A 1 87 ? 17.263 -8.107 -39.632 1.00 80.38 87 ASP A O 1
ATOM 729 N N . TYR A 1 88 ? 17.396 -5.941 -40.190 1.00 78.94 88 TYR A N 1
ATOM 730 C CA . TYR A 1 88 ? 17.228 -5.498 -38.807 1.00 78.94 88 TYR A CA 1
ATOM 731 C C . TYR A 1 88 ? 15.824 -5.798 -38.237 1.00 78.94 88 TYR A C 1
ATOM 733 O O . TYR A 1 88 ? 15.695 -6.011 -37.031 1.00 78.94 88 TYR A O 1
ATOM 741 N N . GLU A 1 89 ? 14.779 -5.843 -39.074 1.00 82.00 89 GLU A N 1
ATOM 742 C CA . GLU A 1 89 ? 13.401 -6.146 -38.653 1.00 82.00 89 GLU A CA 1
ATOM 743 C C . GLU A 1 89 ? 13.282 -7.601 -38.183 1.00 82.00 89 GLU A C 1
ATOM 745 O O . GLU A 1 89 ? 12.706 -7.868 -37.127 1.00 82.00 89 GLU A O 1
ATOM 750 N N . MET A 1 90 ? 13.904 -8.541 -38.901 1.00 80.81 90 MET A N 1
ATOM 751 C CA . MET A 1 90 ? 13.970 -9.945 -38.502 1.00 80.81 90 MET A CA 1
ATOM 752 C C . MET A 1 90 ? 14.670 -10.133 -37.153 1.00 80.81 90 MET A C 1
ATOM 754 O O . MET A 1 90 ? 14.204 -10.928 -36.337 1.00 80.81 90 MET A O 1
ATOM 758 N N . LEU A 1 91 ? 15.761 -9.400 -36.891 1.00 82.31 91 LEU A N 1
ATOM 759 C CA . LEU A 1 91 ? 16.462 -9.457 -35.600 1.00 82.31 91 LEU A CA 1
ATOM 760 C C . LEU A 1 91 ? 15.562 -8.973 -34.455 1.00 82.31 91 LEU A C 1
ATOM 762 O O . LEU A 1 91 ? 15.483 -9.614 -33.403 1.00 82.31 91 LEU A O 1
ATOM 766 N N . ILE A 1 92 ? 14.853 -7.860 -34.667 1.00 84.56 92 ILE A N 1
ATOM 767 C CA . ILE A 1 92 ? 13.896 -7.319 -33.694 1.00 84.56 92 ILE A CA 1
ATOM 768 C C . ILE A 1 92 ? 12.750 -8.311 -33.458 1.00 84.56 92 ILE A C 1
ATOM 770 O O . ILE A 1 92 ? 12.358 -8.531 -32.307 1.00 84.56 92 ILE A O 1
ATOM 774 N N . GLN A 1 93 ? 12.226 -8.929 -34.519 1.00 84.50 93 GLN A N 1
ATOM 775 C CA . GLN A 1 93 ? 11.144 -9.905 -34.433 1.00 84.50 93 GLN A CA 1
ATOM 776 C C . GLN A 1 93 ? 11.568 -11.162 -33.664 1.00 84.50 93 GLN A C 1
ATOM 778 O O . GLN A 1 93 ? 10.884 -11.530 -32.714 1.00 84.50 93 GLN A O 1
ATOM 783 N N . GLU A 1 94 ? 12.716 -11.765 -33.992 1.00 83.81 94 GLU A N 1
ATOM 784 C CA . GLU A 1 94 ? 13.235 -12.955 -33.299 1.00 83.81 94 GLU A CA 1
ATOM 785 C C . GLU A 1 94 ? 13.346 -12.714 -31.786 1.00 83.81 94 GLU A C 1
ATOM 787 O O . GLU A 1 94 ? 12.927 -13.539 -30.971 1.00 83.81 94 GLU A O 1
ATOM 792 N N . LYS A 1 95 ? 13.852 -11.541 -31.394 1.00 84.44 95 LYS A N 1
ATOM 793 C CA . LYS A 1 95 ? 13.952 -11.153 -29.985 1.00 84.44 95 LYS A CA 1
ATOM 794 C C . LYS A 1 95 ? 12.585 -10.930 -29.338 1.00 84.44 95 LYS A C 1
ATOM 796 O O . LYS A 1 95 ? 12.386 -11.287 -28.173 1.00 84.44 95 LYS A O 1
ATOM 801 N N . ASN A 1 96 ? 11.662 -10.284 -30.046 1.00 83.12 96 ASN A N 1
ATOM 802 C CA . ASN A 1 96 ? 10.314 -10.056 -29.538 1.00 83.12 96 ASN A CA 1
ATOM 803 C C . ASN A 1 96 ? 9.571 -11.372 -29.316 1.00 83.12 96 ASN A C 1
ATOM 805 O O . ASN A 1 96 ? 8.945 -11.509 -28.267 1.00 83.12 96 ASN A O 1
ATOM 809 N N . ASP A 1 97 ? 9.720 -12.331 -30.227 1.00 84.00 97 ASP A N 1
ATOM 810 C CA . ASP A 1 97 ? 9.141 -13.669 -30.117 1.00 84.00 97 ASP A CA 1
ATOM 811 C C . ASP A 1 97 ? 9.773 -14.444 -28.949 1.00 84.00 97 ASP A C 1
ATOM 813 O O . ASP A 1 97 ? 9.055 -15.005 -28.120 1.00 84.00 97 ASP A O 1
ATOM 817 N N . ALA A 1 98 ? 11.104 -14.391 -28.799 1.00 85.75 98 ALA A N 1
ATOM 818 C CA . ALA A 1 98 ? 11.813 -15.044 -27.695 1.00 85.75 98 ALA A CA 1
ATOM 819 C C . ALA A 1 98 ? 11.380 -14.527 -26.310 1.00 85.75 98 ALA A C 1
ATOM 821 O O . ALA A 1 98 ? 11.250 -15.302 -25.363 1.00 85.75 98 ALA A O 1
ATOM 822 N N . ASN A 1 99 ? 11.123 -13.222 -26.188 1.00 86.94 99 ASN A N 1
ATOM 823 C CA . ASN A 1 99 ? 10.770 -12.583 -24.918 1.00 86.94 99 ASN A CA 1
ATOM 824 C C . ASN A 1 99 ? 9.260 -12.350 -24.746 1.00 86.94 99 ASN A C 1
ATOM 826 O O . ASN A 1 99 ? 8.853 -11.714 -23.770 1.00 86.94 99 ASN A O 1
ATOM 830 N N . PHE A 1 100 ? 8.423 -12.827 -25.673 1.00 85.50 100 PHE A N 1
ATOM 831 C CA . PHE A 1 100 ? 6.992 -12.517 -25.703 1.00 85.50 100 PHE A CA 1
ATOM 832 C C . PHE A 1 100 ? 6.279 -12.914 -24.405 1.00 85.50 100 PHE A C 1
ATOM 834 O O . PHE A 1 100 ? 5.544 -12.107 -23.827 1.00 85.50 100 PHE A O 1
ATOM 841 N N . CYS A 1 101 ? 6.532 -14.135 -23.922 1.00 88.88 101 CYS A N 1
ATOM 842 C CA . CYS A 1 101 ? 5.920 -14.660 -22.701 1.00 88.88 101 CYS A CA 1
ATOM 843 C C . CYS A 1 101 ? 6.323 -13.827 -21.474 1.00 88.88 101 CYS A C 1
ATOM 845 O O . CYS A 1 101 ? 5.459 -13.314 -20.764 1.00 88.88 101 CYS A O 1
ATOM 847 N N . LEU A 1 102 ? 7.627 -13.589 -21.290 1.00 90.12 102 LEU A N 1
ATOM 848 C CA . LEU A 1 102 ? 8.157 -12.822 -20.160 1.00 90.12 102 LEU A CA 1
ATOM 849 C C . LEU A 1 102 ? 7.642 -11.374 -20.145 1.00 90.12 102 LEU A C 1
ATOM 851 O O . LEU A 1 102 ? 7.186 -10.893 -19.111 1.00 90.12 102 LEU A O 1
ATOM 855 N N . LYS A 1 103 ? 7.657 -10.685 -21.295 1.00 89.06 103 LYS A N 1
ATOM 856 C CA . LYS A 1 103 ? 7.122 -9.316 -21.421 1.00 89.06 103 LYS A CA 1
ATOM 857 C C . LYS A 1 103 ? 5.628 -9.258 -21.109 1.00 89.06 103 LYS A C 1
ATOM 859 O O . LYS A 1 103 ? 5.141 -8.273 -20.560 1.00 89.06 103 LYS A O 1
ATOM 864 N N . THR A 1 104 ? 4.877 -10.282 -21.501 1.00 90.75 104 THR A N 1
ATOM 865 C CA . THR A 1 104 ? 3.434 -10.345 -21.247 1.00 90.75 104 THR A CA 1
ATOM 866 C C . THR A 1 104 ? 3.148 -10.600 -19.774 1.00 90.75 104 THR A C 1
ATOM 868 O O . THR A 1 104 ? 2.348 -9.870 -19.198 1.00 90.75 104 THR A O 1
ATOM 871 N N . LEU A 1 105 ? 3.863 -11.533 -19.142 1.00 93.69 105 LEU A N 1
ATOM 872 C CA . LEU A 1 105 ? 3.772 -11.780 -17.704 1.00 93.69 105 LEU A CA 1
ATOM 873 C C . LEU A 1 105 ? 4.104 -10.522 -16.896 1.00 93.69 105 LEU A C 1
ATOM 875 O O . LEU A 1 105 ? 3.324 -10.130 -16.035 1.00 93.69 105 LEU A O 1
ATOM 879 N N . PHE A 1 106 ? 5.203 -9.840 -17.227 1.00 92.19 106 PHE A N 1
ATOM 880 C CA . PHE A 1 106 ? 5.597 -8.610 -16.539 1.00 92.19 106 PHE A CA 1
ATOM 881 C C . PHE A 1 106 ? 4.512 -7.526 -16.622 1.00 92.19 106 PHE A C 1
ATOM 883 O O . PHE A 1 106 ? 4.170 -6.922 -15.609 1.00 92.19 106 PHE A O 1
ATOM 890 N N . ARG A 1 107 ? 3.903 -7.328 -17.801 1.00 90.81 107 ARG A N 1
ATOM 891 C CA . ARG A 1 107 ? 2.789 -6.379 -17.970 1.00 90.81 107 ARG A CA 1
ATOM 892 C C . ARG A 1 107 ? 1.586 -6.738 -17.102 1.00 90.81 107 ARG A C 1
ATOM 894 O O . ARG A 1 107 ? 1.036 -5.853 -16.459 1.00 90.81 107 ARG A O 1
ATOM 901 N N . VAL A 1 108 ? 1.209 -8.016 -17.048 1.00 94.75 108 VAL A N 1
ATOM 902 C CA . VAL A 1 108 ? 0.107 -8.481 -16.191 1.00 94.75 108 VAL A CA 1
ATOM 903 C C . VAL A 1 108 ? 0.418 -8.214 -14.717 1.00 94.75 108 VAL A C 1
ATOM 905 O O . VAL A 1 108 ? -0.430 -7.669 -14.015 1.00 94.75 108 VAL A O 1
ATOM 908 N N . CYS A 1 109 ? 1.633 -8.521 -14.254 1.00 93.38 109 CYS A N 1
ATOM 909 C CA . CYS A 1 109 ? 2.051 -8.248 -12.877 1.00 93.38 109 CYS A CA 1
ATOM 910 C C . CYS A 1 109 ? 1.969 -6.754 -12.529 1.00 93.38 109 CYS A C 1
ATOM 912 O O . CYS A 1 109 ? 1.415 -6.403 -11.489 1.00 93.38 109 CYS A O 1
ATOM 914 N N . VAL A 1 110 ? 2.463 -5.874 -13.407 1.00 90.94 110 VAL A N 1
ATOM 915 C CA . VAL A 1 110 ? 2.380 -4.417 -13.209 1.00 90.94 110 VAL A CA 1
ATOM 916 C C . VAL A 1 110 ? 0.922 -3.949 -13.181 1.00 90.94 110 VAL A C 1
ATOM 918 O O . VAL A 1 110 ? 0.541 -3.189 -12.295 1.00 90.94 110 VAL A O 1
ATOM 921 N N . SER A 1 111 ? 0.066 -4.444 -14.082 1.00 91.44 111 SER A N 1
ATOM 922 C CA . SER A 1 111 ? -1.364 -4.104 -14.074 1.00 91.44 111 SER A CA 1
ATOM 923 C C . SER A 1 111 ? -2.076 -4.551 -12.792 1.00 91.44 111 SER A C 1
ATOM 925 O O . SER A 1 111 ? -2.879 -3.795 -12.250 1.00 91.44 111 SER A O 1
ATOM 927 N N . LEU A 1 112 ? -1.768 -5.743 -12.270 1.00 94.88 112 LEU A N 1
ATOM 928 C CA . LEU A 1 112 ? -2.316 -6.216 -10.994 1.00 94.88 112 LEU A CA 1
ATOM 929 C C . LEU A 1 112 ? -1.865 -5.346 -9.818 1.00 94.88 112 LEU A C 1
ATOM 931 O O . LEU A 1 112 ? -2.665 -5.072 -8.927 1.00 94.88 112 LEU A O 1
ATOM 935 N N . LEU A 1 113 ? -0.619 -4.870 -9.836 1.00 92.38 113 LEU A N 1
ATOM 936 C CA . LEU A 1 113 ? -0.101 -3.950 -8.826 1.00 92.38 113 LEU A CA 1
ATOM 937 C C . LEU A 1 113 ? -0.859 -2.612 -8.838 1.00 92.38 113 LEU A C 1
ATOM 939 O O . LEU A 1 113 ? -1.284 -2.149 -7.779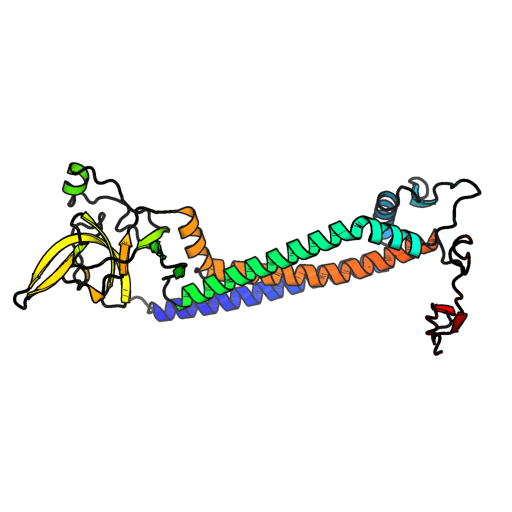 1.00 92.38 113 LEU A O 1
ATOM 943 N N . TYR A 1 114 ? -1.117 -2.039 -10.019 1.00 90.81 114 TYR A N 1
ATOM 944 C CA . TYR A 1 114 ? -1.953 -0.839 -10.155 1.00 90.81 114 TYR A CA 1
ATOM 945 C C . TYR A 1 114 ? -3.363 -1.043 -9.595 1.00 90.81 114 TYR A C 1
ATOM 947 O O . TYR A 1 114 ? -3.854 -0.211 -8.832 1.00 90.81 114 TYR A O 1
ATOM 955 N N . ILE A 1 115 ? -4.003 -2.161 -9.951 1.00 93.56 115 ILE A N 1
ATOM 956 C CA . ILE A 1 115 ? -5.346 -2.501 -9.467 1.00 93.56 115 ILE A CA 1
ATOM 957 C C . ILE A 1 115 ? -5.337 -2.660 -7.943 1.00 93.56 115 ILE A C 1
ATOM 959 O O . ILE A 1 115 ? -6.209 -2.115 -7.274 1.00 93.56 115 ILE A O 1
ATOM 963 N N . GLY A 1 116 ? -4.340 -3.348 -7.382 1.00 92.75 116 GLY A N 1
ATOM 964 C CA . GLY A 1 116 ? -4.206 -3.539 -5.938 1.00 92.75 116 GLY A CA 1
ATOM 965 C C . GLY A 1 116 ? -4.083 -2.219 -5.177 1.00 92.75 116 GLY A C 1
ATOM 966 O O . GLY A 1 116 ? -4.818 -1.994 -4.217 1.00 92.75 116 GLY A O 1
ATOM 967 N N . ILE A 1 117 ? -3.217 -1.310 -5.635 1.00 91.81 117 ILE A N 1
ATOM 968 C CA . ILE A 1 117 ? -3.035 0.009 -5.007 1.00 91.81 117 ILE A CA 1
ATOM 969 C C . ILE A 1 117 ? -4.316 0.847 -5.116 1.00 91.81 117 ILE A C 1
ATOM 971 O O . ILE A 1 117 ? -4.737 1.454 -4.130 1.00 91.81 117 ILE A O 1
ATOM 975 N N . ALA A 1 118 ? -4.977 0.842 -6.278 1.00 91.19 118 ALA A N 1
ATOM 976 C CA . ALA A 1 118 ? -6.243 1.547 -6.465 1.00 91.19 118 ALA A CA 1
ATOM 977 C C . ALA A 1 118 ? -7.357 0.993 -5.559 1.00 91.19 118 ALA A C 1
ATOM 979 O O . ALA A 1 118 ? -8.110 1.767 -4.971 1.00 91.19 118 ALA A O 1
ATOM 980 N N . LEU A 1 119 ? -7.441 -0.331 -5.393 1.00 91.81 119 LEU A N 1
ATOM 981 C CA . LEU A 1 119 ? -8.398 -0.966 -4.484 1.00 91.81 119 LEU A CA 1
ATOM 982 C C . LEU A 1 119 ? -8.139 -0.578 -3.027 1.00 91.81 119 LEU A C 1
ATOM 984 O O . LEU A 1 119 ? -9.081 -0.195 -2.338 1.00 91.81 119 LEU A O 1
ATOM 988 N N . ILE A 1 120 ? -6.883 -0.615 -2.569 1.00 90.31 120 ILE A N 1
ATOM 989 C CA . ILE A 1 120 ? -6.512 -0.186 -1.209 1.00 90.31 120 ILE A CA 1
ATOM 990 C C . ILE A 1 120 ? -6.906 1.276 -0.987 1.00 90.31 120 ILE A C 1
ATOM 992 O O . ILE A 1 120 ? -7.497 1.600 0.041 1.00 90.31 120 ILE A O 1
ATOM 996 N N . PHE A 1 121 ? -6.648 2.147 -1.965 1.00 89.00 121 PHE A N 1
ATOM 997 C CA . PHE A 1 121 ? -7.037 3.553 -1.897 1.00 89.00 121 PHE A CA 1
ATOM 998 C C . PHE A 1 121 ? -8.561 3.735 -1.801 1.00 89.00 121 PHE A C 1
ATOM 1000 O O . PHE A 1 121 ? -9.041 4.493 -0.959 1.00 89.00 121 PHE A O 1
ATOM 1007 N N . ILE A 1 122 ? -9.341 3.010 -2.611 1.00 87.75 122 ILE A N 1
ATOM 1008 C CA . ILE A 1 122 ? -10.813 3.059 -2.580 1.00 87.75 122 ILE A CA 1
ATOM 1009 C C . ILE A 1 122 ? -11.357 2.535 -1.245 1.00 87.75 122 ILE A C 1
ATOM 1011 O O . ILE A 1 122 ? -12.285 3.123 -0.688 1.00 87.75 122 ILE A O 1
ATOM 1015 N N . ILE A 1 123 ? -10.786 1.446 -0.721 1.00 84.31 123 ILE A N 1
ATOM 1016 C CA . ILE A 1 123 ? -11.162 0.882 0.582 1.00 84.31 123 ILE A CA 1
ATOM 1017 C C . ILE A 1 123 ? -10.837 1.877 1.699 1.00 84.31 123 ILE A C 1
ATOM 1019 O O . ILE A 1 123 ? -11.695 2.129 2.540 1.00 84.31 123 ILE A O 1
ATOM 1023 N N . GLY A 1 124 ? -9.650 2.490 1.679 1.00 83.38 124 GLY A N 1
ATOM 1024 C CA . GLY A 1 124 ? -9.261 3.542 2.620 1.00 83.38 124 GLY A CA 1
ATOM 1025 C C . GLY A 1 124 ? -10.224 4.726 2.597 1.00 83.38 124 GLY A C 1
ATOM 1026 O O . GLY A 1 124 ? -10.714 5.150 3.645 1.00 83.38 124 GLY A O 1
ATOM 1027 N N . LEU A 1 125 ? -10.582 5.193 1.397 1.00 81.75 125 LEU A N 1
ATOM 1028 C CA . LEU A 1 125 ? -11.539 6.281 1.210 1.00 81.75 125 LEU A CA 1
ATOM 1029 C C . LEU A 1 125 ? -12.926 5.923 1.756 1.00 81.75 125 LEU A C 1
ATOM 1031 O O . LEU A 1 125 ? -13.505 6.705 2.506 1.00 81.75 125 LEU A O 1
ATOM 1035 N N . ARG A 1 126 ? -13.454 4.735 1.429 1.00 79.94 126 ARG A N 1
ATOM 1036 C CA . ARG A 1 126 ? -14.737 4.267 1.977 1.00 79.94 126 ARG A CA 1
ATOM 1037 C C . ARG A 1 126 ? -14.692 4.138 3.491 1.00 79.94 126 ARG A C 1
ATOM 1039 O O . ARG A 1 126 ? -15.601 4.607 4.160 1.00 79.94 126 ARG A O 1
ATOM 1046 N N . SER A 1 127 ? -13.642 3.528 4.029 1.00 73.56 127 SER A N 1
ATOM 1047 C CA . SER A 1 127 ? -13.508 3.306 5.466 1.00 73.56 127 SER A CA 1
ATOM 1048 C C . SER A 1 127 ? -13.471 4.614 6.252 1.00 73.56 127 SER A C 1
ATOM 1050 O O . SER A 1 127 ? -13.992 4.667 7.364 1.00 73.56 127 SER A O 1
ATOM 1052 N N . ARG A 1 128 ? -12.892 5.667 5.668 1.00 72.81 128 ARG A N 1
ATOM 1053 C CA . ARG A 1 128 ? -12.915 7.015 6.234 1.00 72.81 128 ARG A CA 1
ATOM 1054 C C . ARG A 1 128 ? -14.311 7.639 6.219 1.00 72.81 128 ARG A C 1
ATOM 1056 O O . ARG A 1 128 ? -14.652 8.353 7.150 1.00 72.81 128 ARG A O 1
ATOM 1063 N N . LEU A 1 129 ? -15.106 7.381 5.181 1.00 70.19 129 LEU A N 1
ATOM 1064 C CA . LEU A 1 129 ? -16.476 7.897 5.070 1.00 70.19 129 LEU A CA 1
ATOM 1065 C C . LEU A 1 129 ? -17.473 7.176 5.997 1.00 70.19 129 LEU A C 1
ATOM 1067 O O . LEU A 1 129 ? -18.526 7.731 6.282 1.00 70.19 129 LEU A O 1
ATOM 1071 N N . VAL A 1 130 ? -17.160 5.956 6.452 1.00 68.06 130 VAL A N 1
ATOM 1072 C CA . VAL A 1 130 ? -18.055 5.092 7.255 1.00 68.06 130 VAL A CA 1
ATOM 1073 C C . VAL A 1 130 ? -17.519 4.892 8.688 1.00 68.06 130 VAL A C 1
ATOM 1075 O O . VAL A 1 130 ? -17.703 3.843 9.295 1.00 68.06 130 VAL A O 1
ATOM 1078 N N . ASN A 1 131 ? -16.812 5.887 9.239 1.00 63.56 131 ASN A N 1
ATOM 1079 C CA . ASN A 1 131 ? -16.358 5.926 10.642 1.00 63.56 131 ASN A CA 1
ATOM 1080 C C . ASN A 1 131 ? -15.625 4.657 11.142 1.00 63.56 131 ASN A C 1
ATOM 1082 O O . ASN A 1 131 ? -15.736 4.276 12.303 1.00 63.56 131 ASN A O 1
ATOM 1086 N N . GLY A 1 132 ? -14.838 4.003 10.278 1.00 59.00 132 GLY A N 1
ATOM 1087 C CA . GLY A 1 132 ? -13.868 2.981 10.696 1.00 59.00 132 GLY A CA 1
ATOM 1088 C C . GLY A 1 132 ? -14.408 1.570 10.969 1.00 59.00 132 GLY A C 1
ATOM 1089 O O . GLY A 1 132 ? -13.612 0.700 11.322 1.00 59.00 132 GLY A O 1
ATOM 1090 N N . VAL A 1 133 ? -15.702 1.301 10.762 1.00 60.34 133 VAL A N 1
ATOM 1091 C CA . VAL A 1 133 ? -16.262 -0.057 10.893 1.00 60.34 133 VAL A CA 1
ATOM 1092 C C . VAL A 1 133 ? -16.189 -0.774 9.554 1.00 60.34 133 VAL A C 1
ATOM 1094 O O . VAL A 1 133 ? -16.874 -0.406 8.599 1.00 60.34 133 VAL A O 1
ATOM 1097 N N . THR A 1 134 ? -15.363 -1.816 9.470 1.00 59.78 134 THR A N 1
ATOM 1098 C CA . THR A 1 134 ? -15.267 -2.645 8.264 1.00 59.78 134 THR A CA 1
ATOM 1099 C C . THR A 1 134 ? -15.778 -4.051 8.537 1.00 59.78 134 THR A C 1
ATOM 1101 O O . THR A 1 134 ? -15.130 -4.849 9.215 1.00 59.78 134 THR A O 1
ATOM 1104 N N . SER A 1 135 ? -16.948 -4.370 7.991 1.00 54.56 135 SER A N 1
ATOM 1105 C CA . SER A 1 135 ? -17.516 -5.718 8.042 1.00 54.56 135 SER A CA 1
ATOM 1106 C C . SER A 1 135 ? -17.088 -6.507 6.805 1.00 54.56 135 SER A C 1
ATOM 1108 O O . SER A 1 135 ? -17.378 -6.102 5.679 1.00 54.56 135 SER A O 1
ATOM 1110 N N . TYR A 1 136 ? -16.419 -7.644 7.005 1.00 51.47 136 TYR A N 1
ATOM 1111 C CA . TYR A 1 136 ? -16.001 -8.542 5.927 1.00 51.47 136 TYR A CA 1
ATOM 1112 C C . TYR A 1 136 ? -16.328 -9.994 6.305 1.00 51.47 136 TYR A C 1
ATOM 1114 O O . TYR A 1 136 ? -15.906 -10.482 7.346 1.00 51.47 136 TYR A O 1
ATOM 1122 N N . PHE A 1 137 ? -17.060 -10.703 5.437 1.00 44.62 137 PHE A N 1
ATOM 1123 C CA . PHE A 1 137 ? -17.352 -12.144 5.574 1.00 44.62 137 PHE A CA 1
ATOM 1124 C C . PHE A 1 137 ? -18.084 -12.565 6.867 1.00 44.62 137 PHE A C 1
ATOM 1126 O O . PHE A 1 137 ? -17.798 -13.617 7.426 1.00 44.62 137 PHE A O 1
ATOM 1133 N N . GLY A 1 138 ? -19.038 -11.765 7.353 1.00 55.62 138 GLY A N 1
ATOM 1134 C CA . GLY A 1 138 ? -19.849 -12.111 8.535 1.00 55.62 138 GLY A CA 1
ATOM 1135 C C . GLY A 1 138 ? -19.152 -11.895 9.884 1.00 55.62 138 GLY A C 1
ATOM 1136 O O . GLY A 1 138 ? -19.840 -11.844 10.900 1.00 55.62 138 GLY A O 1
ATOM 1137 N N . ASN A 1 139 ? -17.837 -11.663 9.876 1.00 65.81 139 ASN A N 1
ATOM 1138 C CA . ASN A 1 139 ? -17.066 -11.187 11.017 1.00 65.81 139 ASN A CA 1
ATOM 1139 C C . ASN A 1 139 ? -16.820 -9.680 10.879 1.00 65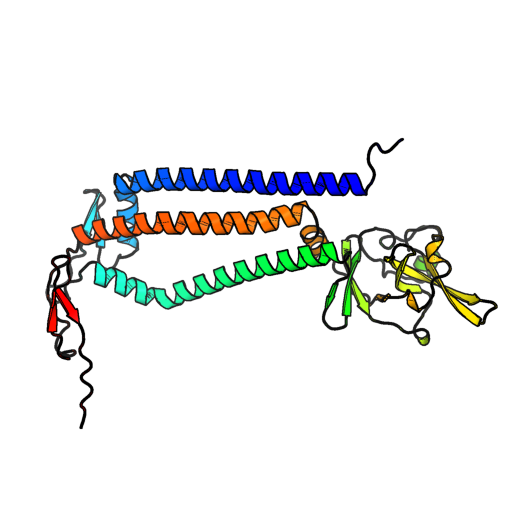.81 139 ASN A C 1
ATOM 1141 O O . ASN A 1 139 ? -16.562 -9.157 9.789 1.00 65.81 139 ASN A O 1
ATOM 1145 N N . SER A 1 140 ? -16.911 -8.966 11.994 1.00 83.19 140 SER A N 1
ATOM 1146 C CA . SER A 1 140 ? -16.633 -7.534 12.023 1.00 83.19 140 SER A CA 1
ATOM 1147 C C . SER A 1 140 ? -15.205 -7.320 12.490 1.00 83.19 140 SER A C 1
ATOM 1149 O O . SER A 1 140 ? -14.783 -7.893 13.491 1.00 83.19 140 SER A O 1
ATOM 1151 N N . TYR A 1 141 ? -14.457 -6.491 11.769 1.00 87.62 141 TYR A N 1
ATOM 1152 C CA . TYR A 1 141 ? -13.124 -6.085 12.186 1.00 87.62 141 TYR A CA 1
ATOM 1153 C C . TYR A 1 141 ? -13.122 -4.597 12.495 1.00 87.62 141 TYR A C 1
ATOM 1155 O O . TYR A 1 141 ? -13.685 -3.794 11.745 1.00 87.62 141 TYR A O 1
ATOM 1163 N N . LEU A 1 142 ? -12.469 -4.238 13.594 1.00 88.19 142 LEU A N 1
ATOM 1164 C CA . LEU A 1 142 ? -12.307 -2.853 14.014 1.00 88.19 142 LEU A CA 1
ATOM 1165 C C . LEU A 1 142 ? -10.863 -2.603 14.419 1.00 88.19 142 LEU A C 1
ATOM 1167 O O . LEU A 1 142 ? -10.176 -3.509 14.892 1.00 88.19 142 LEU A O 1
ATOM 1171 N N . VAL A 1 143 ? -10.405 -1.370 14.235 1.00 89.94 143 VAL A N 1
ATOM 1172 C CA . VAL A 1 143 ? -9.082 -0.957 14.696 1.00 89.94 143 VAL A CA 1
ATOM 1173 C C . VAL A 1 143 ? -9.221 -0.108 15.947 1.00 89.94 143 VAL A C 1
ATOM 1175 O O . VAL A 1 143 ? -9.952 0.880 15.961 1.00 89.94 143 VAL A O 1
ATOM 1178 N N . ILE A 1 144 ? -8.497 -0.490 16.994 1.00 92.19 144 ILE A N 1
ATOM 1179 C CA . ILE A 1 144 ? -8.509 0.203 18.279 1.00 92.19 144 ILE A CA 1
ATOM 1180 C C . ILE A 1 144 ? -7.730 1.510 18.177 1.00 92.19 144 ILE A C 1
ATOM 1182 O O . ILE A 1 144 ? -6.548 1.512 17.851 1.00 92.19 144 ILE A O 1
ATOM 1186 N N . GLN A 1 145 ? -8.375 2.631 18.490 1.00 87.69 145 GLN A N 1
ATOM 1187 C CA . GLN A 1 145 ? -7.740 3.950 18.413 1.00 87.69 145 GLN A CA 1
ATOM 1188 C C . GLN A 1 145 ? -7.107 4.398 19.736 1.00 87.69 145 GLN A C 1
ATOM 1190 O O . GLN A 1 145 ? -6.132 5.146 19.718 1.00 87.69 145 GLN A O 1
ATOM 1195 N N . THR A 1 146 ? -7.626 3.943 20.880 1.00 91.25 146 THR A N 1
ATOM 1196 C CA . THR A 1 146 ? -7.219 4.408 22.218 1.00 91.25 146 THR A CA 1
ATOM 1197 C C . THR A 1 146 ? -6.605 3.285 23.056 1.00 91.25 146 THR A C 1
ATOM 1199 O O . THR A 1 146 ? -6.898 2.112 22.848 1.00 91.25 146 THR A O 1
ATOM 1202 N N . GLY A 1 147 ? -5.764 3.641 24.029 1.00 93.25 147 GLY A N 1
ATOM 1203 C CA . GLY A 1 147 ? -5.114 2.693 24.947 1.00 93.25 147 GLY A CA 1
ATOM 1204 C C . GLY A 1 147 ? -5.967 2.265 26.150 1.00 93.25 147 GLY A C 1
ATOM 1205 O O . GLY A 1 147 ? -5.428 1.740 27.117 1.00 93.25 147 GLY A O 1
ATOM 1206 N N . SER A 1 148 ? -7.289 2.485 26.133 1.00 94.88 148 SER A N 1
ATOM 1207 C CA . SER A 1 148 ? -8.159 2.224 27.302 1.00 94.88 148 SER A CA 1
ATOM 1208 C C . SER A 1 148 ? -8.253 0.745 27.714 1.00 94.88 148 SER A C 1
ATOM 1210 O O . SER A 1 148 ? -8.667 0.448 28.830 1.00 94.88 148 SER A O 1
ATOM 1212 N N . MET A 1 149 ? -7.841 -0.172 26.835 1.00 96.06 149 MET A N 1
ATOM 1213 C CA . MET A 1 149 ? -7.789 -1.622 27.069 1.00 96.06 149 MET A CA 1
ATOM 1214 C C . MET A 1 149 ? -6.360 -2.185 27.088 1.00 96.06 149 MET A C 1
ATOM 1216 O O . MET A 1 149 ? -6.191 -3.402 27.123 1.00 96.06 149 MET A O 1
ATOM 1220 N N . GLU A 1 150 ? -5.333 -1.334 27.005 1.00 95.44 150 GLU A N 1
ATOM 1221 C CA . GLU A 1 150 ? -3.946 -1.770 26.788 1.00 95.44 150 GLU A CA 1
ATOM 1222 C C . GLU A 1 150 ? -3.242 -2.201 28.076 1.00 95.44 150 GLU A C 1
ATOM 1224 O O . GLU A 1 150 ? -2.433 -3.129 28.067 1.00 95.44 150 GLU A O 1
ATOM 1229 N N . THR A 1 151 ? -3.553 -1.538 29.186 1.00 94.25 151 THR A N 1
ATOM 1230 C CA . THR A 1 151 ? -2.976 -1.810 30.504 1.00 94.25 151 THR A CA 1
ATOM 1231 C C . THR A 1 151 ? -4.079 -1.997 31.535 1.00 94.25 151 THR A C 1
ATOM 1233 O O . THR A 1 151 ? -5.228 -1.629 31.302 1.00 94.25 151 THR A O 1
ATOM 1236 N N . VAL A 1 152 ? -3.736 -2.583 32.682 1.00 94.88 152 VAL A N 1
ATOM 1237 C CA . VAL A 1 152 ? -4.666 -2.732 33.805 1.00 94.88 152 VAL A CA 1
ATOM 1238 C C . VAL A 1 152 ? -4.403 -1.622 34.817 1.00 94.88 152 VAL A C 1
ATOM 1240 O O . VAL A 1 152 ? -3.303 -1.501 35.356 1.00 94.88 152 VAL A O 1
ATOM 1243 N N . HIS A 1 153 ? -5.418 -0.804 35.078 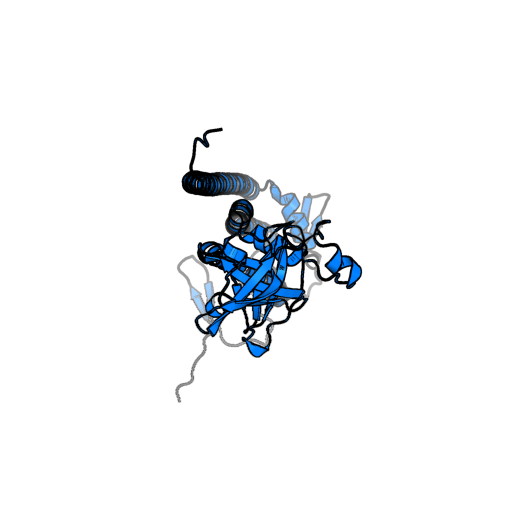1.00 95.06 153 HIS A N 1
ATOM 1244 C CA . HIS A 1 153 ? -5.365 0.238 36.097 1.00 95.06 153 HIS A CA 1
ATOM 1245 C C . HIS A 1 153 ? -5.321 -0.377 37.510 1.00 95.06 153 HIS A C 1
ATOM 1247 O O . HIS A 1 153 ? -6.021 -1.360 37.753 1.00 95.06 153 HIS A O 1
ATOM 1253 N N . PRO A 1 154 ? -4.611 0.216 38.492 1.00 92.31 154 PRO A N 1
ATOM 1254 C CA . PRO A 1 154 ? -4.545 -0.309 39.865 1.00 92.31 154 PRO A CA 1
ATOM 1255 C C . PRO A 1 154 ? -5.904 -0.511 40.555 1.00 92.31 154 PRO A C 1
ATOM 1257 O O . PRO A 1 154 ? -6.067 -1.424 41.353 1.00 92.31 154 PRO A O 1
ATOM 1260 N N . ALA A 1 155 ? -6.901 0.309 40.214 1.00 91.38 155 ALA A N 1
ATOM 1261 C CA . ALA A 1 155 ? -8.284 0.164 40.696 1.00 91.38 155 ALA A CA 1
ATOM 1262 C C . ALA A 1 155 ? -9.003 -1.106 40.183 1.00 91.38 155 ALA A C 1
ATOM 1264 O O . ALA A 1 155 ? -10.128 -1.382 40.593 1.00 91.38 155 ALA A O 1
ATOM 1265 N N . ASN A 1 156 ? -8.373 -1.854 39.275 1.00 90.81 156 ASN A N 1
ATOM 1266 C CA . ASN A 1 156 ? -8.889 -3.070 38.654 1.00 90.81 156 ASN A CA 1
ATOM 1267 C C . ASN A 1 156 ? -8.033 -4.290 39.044 1.00 90.81 156 ASN A C 1
ATOM 1269 O O . ASN A 1 156 ? -7.880 -5.207 38.238 1.00 90.81 156 ASN A O 1
ATOM 1273 N N . SER A 1 157 ? -7.467 -4.306 40.261 1.00 86.62 157 SER A N 1
ATOM 1274 C CA . SER A 1 157 ? -6.591 -5.383 40.763 1.00 86.62 157 SER A CA 1
ATOM 1275 C C . SER A 1 157 ? -7.212 -6.774 40.647 1.00 86.62 157 SER A C 1
ATOM 1277 O O . SER A 1 157 ? -6.499 -7.724 40.341 1.00 86.62 157 SER A O 1
ATOM 1279 N N . ASN A 1 158 ? -8.539 -6.873 40.763 1.00 88.44 158 ASN A N 1
ATOM 1280 C CA . ASN A 1 158 ? -9.290 -8.115 40.577 1.00 88.44 158 ASN A CA 1
ATOM 1281 C C . ASN A 1 158 ? -8.968 -8.805 39.237 1.00 88.44 158 ASN A C 1
ATOM 1283 O O . ASN A 1 158 ? -8.873 -10.021 39.186 1.00 88.44 158 ASN A O 1
ATOM 1287 N N . LEU A 1 159 ? -8.722 -8.050 38.155 1.00 89.88 159 LEU A N 1
ATOM 1288 C CA . LEU A 1 159 ? -8.357 -8.637 36.856 1.00 89.88 159 LEU A CA 1
ATOM 1289 C C . LEU A 1 159 ? -6.987 -9.333 36.896 1.00 89.88 159 LEU A C 1
ATOM 1291 O O . LEU A 1 159 ? -6.778 -10.331 36.209 1.00 89.88 159 LEU A O 1
ATOM 1295 N N . ILE A 1 160 ? -6.057 -8.799 37.692 1.00 87.62 160 ILE A N 1
ATOM 1296 C CA . ILE A 1 160 ? -4.722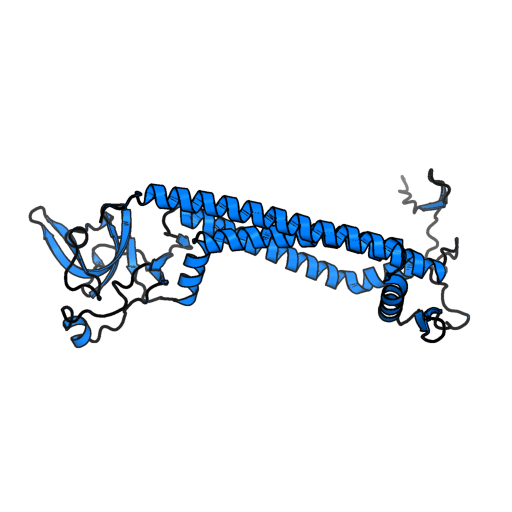 -9.374 37.892 1.00 87.62 160 ILE A CA 1
ATOM 1297 C C . ILE A 1 160 ? -4.831 -10.619 38.777 1.00 87.62 160 ILE A C 1
ATOM 1299 O O . ILE A 1 160 ? -4.224 -11.640 38.463 1.00 87.62 160 ILE A O 1
ATOM 1303 N N . GLU A 1 161 ? -5.622 -10.543 39.849 1.00 89.25 161 GLU A N 1
ATOM 1304 C CA . GLU A 1 161 ? -5.883 -11.657 40.770 1.00 89.25 161 GLU A CA 1
ATOM 1305 C C . GLU A 1 161 ? -6.558 -12.841 40.059 1.00 89.25 161 GLU A C 1
ATOM 1307 O O . GLU A 1 161 ? -6.150 -13.985 40.250 1.00 89.25 161 GLU A O 1
ATOM 1312 N N . ASP A 1 162 ? -7.500 -12.558 39.156 1.00 89.25 162 ASP A N 1
ATOM 1313 C CA . ASP A 1 162 ? -8.200 -13.550 38.332 1.00 89.25 162 ASP A CA 1
ATOM 1314 C C . ASP A 1 162 ? -7.344 -14.087 37.160 1.00 89.25 162 ASP A C 1
ATOM 1316 O O . ASP A 1 162 ? -7.793 -14.939 36.390 1.00 89.25 162 ASP A O 1
ATOM 1320 N N . GLY A 1 163 ? -6.109 -13.595 36.984 1.00 89.19 163 GLY A N 1
ATOM 1321 C CA . GLY A 1 163 ? -5.191 -14.038 35.927 1.00 89.19 163 GLY A CA 1
ATOM 1322 C C . GLY A 1 163 ? -5.606 -13.629 34.506 1.00 89.19 163 GLY A C 1
ATOM 1323 O O . GLY A 1 163 ? -5.199 -14.263 33.527 1.00 89.19 163 GLY A O 1
ATOM 1324 N N . ILE A 1 164 ? -6.417 -12.579 34.364 1.00 90.38 164 ILE A N 1
ATOM 1325 C CA . ILE A 1 164 ? -6.962 -12.127 33.081 1.00 90.38 164 ILE A CA 1
ATOM 1326 C C . ILE A 1 164 ? -5.917 -11.293 32.325 1.00 90.38 164 ILE A C 1
ATOM 1328 O O . ILE A 1 164 ? -5.600 -10.166 32.698 1.00 90.38 164 ILE A O 1
ATOM 1332 N N . THR A 1 165 ? -5.423 -11.831 31.207 1.00 91.12 165 THR A N 1
ATOM 1333 C CA . THR A 1 165 ? -4.294 -11.269 30.430 1.00 91.12 165 THR A CA 1
ATOM 1334 C C . THR A 1 165 ? -4.650 -10.898 28.984 1.00 91.12 165 THR A C 1
ATOM 1336 O O . THR A 1 165 ? -3.779 -10.713 28.135 1.00 91.12 165 THR A O 1
ATOM 1339 N N . ASN A 1 166 ? -5.942 -10.795 28.662 1.00 93.88 166 ASN A N 1
ATOM 1340 C CA . ASN A 1 166 ? -6.437 -10.546 27.304 1.00 93.88 166 ASN A CA 1
ATOM 1341 C C . ASN A 1 166 ? -6.553 -9.051 26.944 1.00 93.88 166 ASN A C 1
ATOM 1343 O O . ASN A 1 166 ? -7.459 -8.669 26.201 1.00 93.88 166 ASN A O 1
ATOM 1347 N N . GLN A 1 167 ? -5.643 -8.216 27.455 1.00 95.75 167 GLN A N 1
ATOM 1348 C CA . GLN A 1 167 ? -5.568 -6.792 27.117 1.00 95.75 167 GLN A CA 1
ATOM 1349 C C . GLN A 1 167 ? -5.357 -6.588 25.611 1.00 95.75 167 GLN A C 1
ATOM 1351 O O . GLN A 1 167 ? -4.737 -7.401 24.911 1.00 95.75 167 GLN A O 1
ATOM 1356 N N . ILE A 1 168 ? -5.887 -5.478 25.106 1.00 96.25 168 ILE A N 1
ATOM 1357 C CA . ILE A 1 168 ? -5.881 -5.157 23.682 1.00 96.25 168 ILE A CA 1
ATOM 1358 C C . ILE A 1 168 ? -4.928 -3.995 23.453 1.00 96.25 168 ILE A C 1
ATOM 1360 O O . ILE A 1 168 ? -5.139 -2.895 23.961 1.00 96.25 168 ILE A O 1
ATOM 1364 N N . LYS A 1 169 ? -3.883 -4.231 22.658 1.00 95.56 169 LYS A N 1
ATOM 1365 C CA . LYS A 1 169 ? -2.907 -3.185 22.342 1.00 95.56 169 LYS A CA 1
ATOM 1366 C C . LYS A 1 169 ? -3.544 -2.091 21.496 1.00 95.56 169 LYS A C 1
ATOM 1368 O O . LYS A 1 169 ? -4.257 -2.391 20.529 1.00 95.56 169 LYS A O 1
ATOM 1373 N N . GLN A 1 170 ? -3.208 -0.839 21.797 1.00 95.00 170 GLN A N 1
ATOM 1374 C CA . GLN A 1 170 ? -3.605 0.300 20.977 1.00 95.00 170 GLN A CA 1
ATOM 1375 C C . GLN A 1 170 ? -3.167 0.088 19.516 1.00 95.00 170 GLN A C 1
ATOM 1377 O O . GLN A 1 170 ? -2.136 -0.527 19.244 1.00 95.00 170 GLN A O 1
ATOM 1382 N N . TYR A 1 171 ? -3.970 0.570 18.565 1.00 93.62 171 TYR A N 1
ATOM 1383 C CA . TYR A 1 171 ? -3.753 0.447 17.118 1.00 93.62 171 TYR A CA 1
ATOM 1384 C C . TYR A 1 171 ? -3.838 -0.968 16.557 1.00 93.62 171 TYR A C 1
ATOM 1386 O O . TYR A 1 171 ? -3.551 -1.172 15.380 1.00 93.62 171 TYR A O 1
ATOM 1394 N N . SER A 1 172 ? -4.273 -1.946 17.351 1.00 94.38 172 SER A N 1
ATOM 1395 C CA . SER A 1 172 ? -4.494 -3.298 16.849 1.00 94.38 172 SER A CA 1
ATOM 1396 C C . SER A 1 172 ? -5.815 -3.420 16.109 1.00 94.38 172 SER A C 1
ATOM 1398 O O . SER A 1 172 ? -6.838 -2.878 16.524 1.00 94.38 172 SER A O 1
ATOM 1400 N N . LEU A 1 173 ? -5.787 -4.184 15.019 1.00 93.25 173 LEU A N 1
ATOM 1401 C CA . LEU A 1 173 ? -6.983 -4.731 14.397 1.00 93.25 173 LEU A CA 1
ATOM 1402 C C . LEU A 1 173 ? -7.492 -5.868 15.279 1.00 93.25 173 LEU A C 1
ATOM 1404 O O . LEU A 1 173 ? -6.714 -6.773 15.580 1.00 93.25 173 LEU A O 1
ATOM 1408 N N . ILE A 1 174 ? -8.768 -5.851 15.644 1.00 93.81 174 ILE A N 1
ATOM 1409 C CA . ILE A 1 174 ? -9.393 -6.932 16.405 1.00 93.81 174 ILE A CA 1
ATOM 1410 C C . ILE A 1 174 ? -10.580 -7.546 15.673 1.00 93.81 174 ILE A C 1
ATOM 1412 O O . ILE A 1 174 ? -11.222 -6.894 14.848 1.00 93.81 174 ILE A O 1
ATOM 1416 N N . GLY A 1 175 ? -10.856 -8.812 15.985 1.00 93.19 175 GLY A N 1
ATOM 1417 C CA . GLY A 1 175 ? -12.035 -9.527 15.507 1.00 93.19 175 GLY A CA 1
ATOM 1418 C C . GLY A 1 175 ? -13.195 -9.427 16.495 1.00 93.19 175 GLY A C 1
ATOM 1419 O O . GLY A 1 175 ? -13.010 -9.652 17.691 1.00 93.19 175 GLY A O 1
ATOM 1420 N N . ILE A 1 176 ? -14.383 -9.128 15.974 1.00 92.00 176 ILE A N 1
ATOM 1421 C CA . ILE A 1 176 ? -15.647 -9.087 16.705 1.00 92.00 176 ILE A CA 1
ATOM 1422 C C . ILE A 1 176 ? -16.643 -10.061 16.070 1.00 92.00 176 ILE A C 1
ATOM 1424 O O . ILE A 1 176 ? -16.848 -10.058 14.851 1.00 92.00 176 ILE A O 1
ATOM 1428 N N . GLU A 1 177 ? -17.293 -10.854 16.914 1.00 91.56 177 GLU A N 1
ATOM 1429 C CA . GLU A 1 177 ? -18.386 -11.756 16.547 1.00 91.56 177 GLU A CA 1
ATOM 1430 C C . GLU A 1 177 ? -19.715 -11.276 17.138 1.00 91.56 177 GLU A C 1
ATOM 1432 O O . GLU A 1 177 ? -19.747 -10.671 18.209 1.00 91.56 177 GLU A O 1
ATOM 1437 N N . LYS A 1 178 ? -20.831 -11.539 16.451 1.00 89.69 178 LYS A N 1
ATOM 1438 C CA . LYS A 1 178 ? -22.159 -11.208 16.986 1.00 89.69 178 LYS A CA 1
ATOM 1439 C C . LYS A 1 178 ? -22.432 -12.000 18.266 1.00 89.69 178 LYS A C 1
ATOM 1441 O O . LYS A 1 178 ? -22.045 -13.159 18.373 1.00 89.69 178 LYS A O 1
ATOM 1446 N N . THR A 1 179 ? -23.123 -11.370 19.209 1.00 90.00 179 THR A N 1
ATOM 1447 C CA . THR A 1 179 ? -23.498 -11.969 20.493 1.00 90.00 179 THR A CA 1
ATOM 1448 C C . THR A 1 179 ? -24.953 -11.658 20.814 1.00 90.00 179 THR A C 1
ATOM 1450 O O . THR A 1 179 ? -25.469 -10.627 20.388 1.00 90.00 179 THR A O 1
ATOM 1453 N N . ASP A 1 180 ? -25.575 -12.533 21.599 1.00 89.44 180 ASP A N 1
ATOM 1454 C CA . ASP A 1 180 ? -26.956 -12.414 22.068 1.00 89.44 180 ASP A CA 1
ATOM 1455 C C . ASP A 1 180 ? -26.998 -12.250 23.595 1.00 89.44 180 ASP A C 1
ATOM 1457 O O . ASP A 1 180 ? -25.994 -12.482 24.276 1.00 89.44 180 ASP A O 1
ATOM 1461 N N . LYS A 1 181 ? -28.163 -11.870 24.138 1.00 86.56 181 LYS A N 1
ATOM 1462 C CA . LYS A 1 181 ? -28.356 -11.603 25.579 1.00 86.56 181 LYS A CA 1
ATOM 1463 C C . LYS A 1 181 ? -27.908 -12.770 26.464 1.00 86.56 181 LYS A C 1
ATOM 1465 O O . LYS A 1 181 ? -27.260 -12.540 27.481 1.00 86.56 181 LYS A O 1
ATOM 1470 N N . ASP A 1 182 ? -28.192 -14.000 26.042 1.00 86.94 182 ASP A N 1
ATOM 1471 C CA . ASP A 1 182 ? -27.889 -15.225 26.797 1.00 86.94 182 ASP A CA 1
ATOM 1472 C C . ASP A 1 182 ? -26.385 -15.545 26.855 1.00 86.94 182 ASP A C 1
ATOM 1474 O O . ASP A 1 182 ? -25.936 -16.344 27.676 1.00 86.94 182 ASP A O 1
ATOM 1478 N N . ASN A 1 183 ? -25.588 -14.908 25.992 1.00 89.62 183 ASN A N 1
ATOM 1479 C CA . ASN A 1 183 ? -24.149 -15.131 25.878 1.00 89.62 183 ASN A CA 1
ATOM 1480 C C . ASN A 1 183 ? -23.312 -14.045 26.572 1.00 89.62 183 ASN A C 1
ATOM 1482 O O . ASN A 1 183 ? -22.084 -14.116 26.541 1.00 89.62 183 ASN A O 1
ATOM 1486 N N . MET A 1 184 ? -23.957 -13.068 27.216 1.00 94.19 184 MET A N 1
ATOM 1487 C CA . MET A 1 184 ? -23.285 -11.992 27.942 1.00 94.19 184 MET A CA 1
ATOM 1488 C C . MET A 1 184 ? -22.661 -12.512 29.241 1.00 94.19 184 MET A C 1
ATOM 1490 O O . MET A 1 184 ? -23.351 -13.038 30.113 1.00 94.19 184 MET A O 1
ATOM 1494 N N . ARG A 1 185 ? -21.345 -12.343 29.389 1.00 94.69 185 ARG A N 1
ATOM 1495 C CA . ARG A 1 185 ? -20.578 -12.820 30.552 1.00 94.69 185 ARG A CA 1
ATOM 1496 C C . ARG A 1 185 ? -19.717 -11.716 31.141 1.00 94.69 185 ARG A C 1
ATOM 1498 O O . ARG A 1 185 ? -19.059 -10.977 30.409 1.00 94.69 185 ARG A O 1
ATOM 1505 N N . ILE A 1 186 ? -19.723 -11.618 32.470 1.00 94.81 186 ILE A N 1
ATOM 1506 C CA . ILE A 1 186 ? -18.821 -10.724 33.205 1.00 94.81 186 ILE A CA 1
ATOM 1507 C C . ILE A 1 186 ? -17.379 -11.093 32.846 1.00 94.81 186 ILE A C 1
ATOM 1509 O O . ILE A 1 186 ? -17.065 -12.267 32.662 1.00 94.81 186 ILE A O 1
ATOM 1513 N N . ASN A 1 187 ? -16.526 -10.078 32.739 1.00 94.69 187 ASN A N 1
ATOM 1514 C CA . ASN A 1 187 ? -15.128 -10.143 32.326 1.00 94.69 187 ASN A CA 1
ATOM 1515 C C . ASN A 1 187 ? -14.867 -10.403 30.832 1.00 94.69 187 ASN A C 1
ATOM 1517 O O . ASN A 1 187 ? -13.716 -10.267 30.418 1.00 94.69 187 ASN A O 1
ATOM 1521 N N . ASP A 1 188 ? -15.874 -10.666 29.996 1.00 96.31 188 ASP A N 1
ATOM 1522 C CA . ASP A 1 188 ? -15.693 -10.666 28.536 1.00 96.31 188 ASP A CA 1
ATOM 1523 C C . ASP A 1 188 ? -15.602 -9.224 27.989 1.00 96.31 188 ASP A C 1
ATOM 1525 O O . ASP A 1 188 ? -16.091 -8.268 28.597 1.00 96.31 188 ASP A O 1
ATOM 1529 N N . ILE A 1 189 ? -14.961 -9.057 26.828 1.00 97.25 189 ILE A N 1
ATOM 1530 C CA . ILE A 1 189 ? -14.781 -7.758 26.158 1.00 97.25 189 ILE A CA 1
ATOM 1531 C C . ILE A 1 189 ? -15.775 -7.642 25.003 1.00 97.25 189 ILE A C 1
ATOM 1533 O O . ILE A 1 189 ? -15.900 -8.565 24.196 1.00 97.25 189 ILE A O 1
ATOM 1537 N N . TYR A 1 190 ? -16.442 -6.495 24.892 1.00 96.12 190 TYR A N 1
ATOM 1538 C CA . TYR A 1 190 ? -17.459 -6.242 23.874 1.00 96.12 190 TYR A CA 1
ATOM 1539 C C . TYR A 1 190 ? -17.239 -4.898 23.193 1.00 96.12 190 TYR A C 1
ATOM 1541 O O . TYR A 1 190 ? -16.730 -3.955 23.796 1.00 96.12 190 TYR A O 1
ATOM 1549 N N . ALA A 1 191 ? -17.658 -4.827 21.933 1.00 93.94 191 ALA A N 1
ATOM 1550 C CA . ALA A 1 191 ? -17.801 -3.593 21.181 1.00 93.94 191 ALA A CA 1
ATOM 1551 C C . ALA A 1 191 ? -19.256 -3.109 21.265 1.00 93.94 191 ALA A C 1
ATOM 1553 O O . ALA A 1 191 ? -20.175 -3.903 21.048 1.00 93.94 191 ALA A O 1
ATOM 1554 N N . PHE A 1 192 ? -19.479 -1.828 21.547 1.00 92.69 192 PHE A N 1
ATOM 1555 C CA . PHE A 1 192 ? -20.807 -1.212 21.616 1.00 92.69 192 PHE A CA 1
ATOM 1556 C C . PHE A 1 192 ? -20.767 0.249 21.159 1.00 92.69 192 PHE A C 1
ATOM 1558 O O . PHE A 1 192 ? -19.706 0.868 21.143 1.00 92.69 192 PHE A O 1
ATOM 1565 N N . TYR A 1 193 ? -21.918 0.794 20.777 1.00 90.38 193 TYR A N 1
ATOM 1566 C CA . TYR A 1 193 ? -22.049 2.200 20.401 1.00 90.38 193 TYR A CA 1
ATOM 1567 C C . TYR A 1 193 ? -22.222 3.100 21.628 1.00 90.38 193 TYR A C 1
ATOM 1569 O O . TYR A 1 193 ? -23.090 2.837 22.468 1.00 90.38 193 TYR A O 1
ATOM 1577 N N . ASP A 1 194 ? -21.452 4.186 21.710 1.00 88.81 194 ASP A N 1
ATOM 1578 C CA . ASP A 1 194 ? -21.726 5.303 22.620 1.00 88.81 194 ASP A CA 1
ATOM 1579 C C . ASP A 1 194 ? -22.920 6.150 22.128 1.00 88.81 194 ASP A C 1
ATOM 1581 O O . ASP A 1 194 ? -23.589 5.815 21.146 1.00 88.81 194 ASP A O 1
ATOM 1585 N N . ASP A 1 195 ? -23.248 7.211 22.865 1.00 86.81 195 ASP A N 1
ATOM 1586 C CA . ASP A 1 195 ? -24.405 8.061 22.550 1.00 86.81 195 ASP A CA 1
ATOM 1587 C C . ASP A 1 195 ? -24.196 8.870 21.253 1.00 86.81 195 ASP A C 1
ATOM 1589 O O . ASP A 1 195 ? -25.160 9.272 20.602 1.00 86.81 195 ASP A O 1
ATOM 1593 N N . GLU A 1 196 ? -22.941 9.052 20.839 1.00 84.19 196 GLU A N 1
ATOM 1594 C CA . GLU A 1 196 ? -22.517 9.753 19.626 1.00 84.19 196 GLU A CA 1
ATOM 1595 C C . GLU A 1 196 ? -22.305 8.802 18.429 1.00 84.19 196 GLU A C 1
ATOM 1597 O O . GLU A 1 196 ? -21.832 9.229 17.376 1.00 84.19 196 GLU A O 1
ATOM 1602 N N . GLN A 1 197 ? -22.696 7.525 18.552 1.00 82.19 197 GLN A N 1
ATOM 1603 C CA . GLN A 1 197 ? -22.513 6.474 17.538 1.00 82.19 197 GLN A CA 1
ATOM 1604 C C . GLN A 1 197 ? -21.044 6.111 17.250 1.00 82.19 197 GLN A C 1
ATOM 1606 O O . GLN A 1 197 ? -20.740 5.501 16.218 1.00 82.19 197 GLN A O 1
ATOM 1611 N N . ASN A 1 198 ? -20.124 6.413 18.165 1.00 83.94 198 ASN A N 1
ATOM 1612 C CA . ASN A 1 198 ? -18.766 5.881 18.127 1.00 83.94 198 ASN A CA 1
ATOM 1613 C C . ASN A 1 198 ? -18.746 4.462 18.700 1.00 83.94 198 ASN A C 1
ATOM 1615 O O . ASN A 1 198 ? -19.460 4.150 19.651 1.00 83.94 198 ASN A O 1
ATOM 1619 N N . ILE A 1 199 ? -17.894 3.593 18.152 1.00 89.25 199 ILE A N 1
ATOM 1620 C CA . ILE A 1 199 ? -17.700 2.251 18.711 1.00 89.25 199 ILE A CA 1
ATOM 1621 C C . ILE A 1 199 ? -16.663 2.297 19.830 1.00 89.25 199 ILE A C 1
ATOM 1623 O O . ILE A 1 199 ? -15.500 2.635 19.604 1.00 89.25 199 ILE A O 1
ATOM 1627 N N . ILE A 1 200 ? -17.080 1.866 21.015 1.00 92.50 200 ILE A N 1
ATOM 1628 C CA . ILE A 1 200 ? -16.254 1.685 22.204 1.00 92.50 200 ILE A CA 1
ATOM 1629 C C . ILE A 1 200 ? -16.054 0.189 22.442 1.00 92.50 200 ILE A C 1
ATOM 1631 O O . ILE A 1 200 ? -16.973 -0.605 22.254 1.00 92.50 200 ILE A O 1
ATOM 1635 N N . VAL A 1 201 ? -14.843 -0.208 22.837 1.00 95.25 201 VAL A N 1
ATOM 1636 C CA . VAL A 1 201 ? -14.496 -1.610 23.106 1.00 95.25 201 VAL A CA 1
ATOM 1637 C C . VAL A 1 201 ? -13.983 -1.734 24.523 1.00 95.25 201 VAL A C 1
ATOM 1639 O O . VAL A 1 201 ? -12.841 -1.364 24.772 1.00 95.25 201 VAL A O 1
ATOM 1642 N N . HIS A 1 202 ? -14.798 -2.274 25.427 1.00 97.12 202 HIS A N 1
ATOM 1643 C CA . HIS A 1 202 ? -14.483 -2.377 26.854 1.00 97.12 202 HIS A CA 1
ATOM 1644 C C . HIS A 1 202 ? -14.972 -3.683 27.472 1.00 97.12 202 HIS A C 1
ATOM 1646 O O . HIS A 1 202 ? -15.731 -4.445 26.867 1.00 97.12 202 HIS A O 1
ATOM 1652 N N . ARG A 1 203 ? -14.514 -3.953 28.696 1.00 97.31 203 ARG A N 1
ATOM 1653 C CA . ARG A 1 203 ? -14.870 -5.154 29.448 1.00 97.31 203 ARG A CA 1
ATOM 1654 C C . ARG A 1 203 ? -16.210 -4.988 30.150 1.00 97.31 203 ARG A C 1
ATOM 1656 O O . ARG A 1 203 ? -16.473 -3.943 30.744 1.00 97.31 203 ARG A O 1
ATOM 1663 N N . LEU A 1 204 ? -17.039 -6.027 30.109 1.00 97.25 204 LEU A N 1
ATOM 1664 C CA . LEU A 1 204 ? -18.282 -6.086 30.870 1.00 97.25 204 LEU A CA 1
ATOM 1665 C C . LEU A 1 204 ? -17.969 -6.325 32.350 1.00 97.25 204 LEU A C 1
ATOM 1667 O O . LEU A 1 204 ? -17.383 -7.347 32.702 1.00 97.25 204 LEU A O 1
ATOM 1671 N N . ILE A 1 205 ? -18.394 -5.408 33.217 1.00 95.94 205 ILE A N 1
ATOM 1672 C CA . ILE A 1 205 ? -18.161 -5.484 34.668 1.00 95.94 205 ILE A CA 1
ATOM 1673 C C . ILE A 1 205 ? -19.447 -5.654 35.483 1.00 95.94 205 ILE A C 1
ATOM 1675 O O . ILE A 1 205 ? -19.377 -5.877 36.688 1.00 95.94 205 ILE A O 1
ATOM 1679 N N . GLY A 1 206 ? -20.621 -5.538 34.858 1.00 95.06 206 GLY A N 1
ATOM 1680 C CA . GLY A 1 206 ? -21.894 -5.719 35.548 1.00 95.06 206 GLY A CA 1
ATOM 1681 C C . GLY A 1 206 ? -23.072 -5.896 34.600 1.00 95.06 206 GLY A C 1
ATOM 1682 O O . GLY A 1 206 ? -23.086 -5.347 33.498 1.00 95.06 206 GLY A O 1
ATOM 1683 N N . ILE A 1 207 ? -24.060 -6.659 35.059 1.00 95.38 207 ILE A N 1
ATOM 1684 C CA . ILE A 1 207 ? -25.353 -6.853 34.403 1.00 95.38 207 ILE A CA 1
ATOM 1685 C C . ILE A 1 207 ? -26.406 -6.410 35.414 1.00 95.38 207 ILE A C 1
ATOM 1687 O O . ILE A 1 207 ? -26.511 -6.995 36.490 1.00 95.38 207 ILE A O 1
ATOM 1691 N N . ASN A 1 208 ? -27.141 -5.355 35.083 1.00 92.38 208 ASN A N 1
ATOM 1692 C CA . ASN A 1 208 ? -28.129 -4.746 35.959 1.00 92.38 208 ASN A CA 1
ATOM 1693 C C . ASN A 1 208 ? -29.526 -5.054 35.427 1.00 92.38 208 ASN A C 1
ATOM 1695 O O . ASN A 1 208 ? -29.791 -4.909 34.234 1.00 92.38 208 ASN A O 1
ATOM 1699 N N . GLN A 1 209 ? -30.428 -5.443 36.321 1.00 90.12 209 GLN A N 1
ATOM 1700 C CA . GLN A 1 209 ? -31.847 -5.545 36.013 1.00 90.12 209 GLN A CA 1
ATOM 1701 C C . GLN A 1 209 ? -32.536 -4.278 36.517 1.00 90.12 209 GLN A C 1
ATOM 1703 O O . GLN A 1 209 ? -32.486 -3.969 37.706 1.00 90.12 209 GLN A O 1
ATOM 1708 N N . GLN A 1 210 ? -33.128 -3.525 35.599 1.00 83.88 210 GLN A N 1
ATOM 1709 C CA . GLN A 1 210 ? -33.877 -2.310 35.893 1.00 83.88 210 GLN A CA 1
ATOM 1710 C C . GLN A 1 210 ? -35.259 -2.660 36.463 1.00 83.88 210 GLN A C 1
ATOM 1712 O O . GLN A 1 210 ? -35.788 -3.750 36.232 1.00 83.88 210 GLN A O 1
ATOM 1717 N N . GLU A 1 211 ? -35.881 -1.717 37.174 1.00 81.06 211 GLU A N 1
ATOM 1718 C CA . GLU A 1 211 ? -37.211 -1.902 37.785 1.00 81.06 211 GLU A CA 1
ATOM 1719 C C . GLU A 1 211 ? -38.317 -2.196 36.754 1.00 81.06 211 GLU A C 1
ATOM 1721 O O . GLU A 1 211 ? -39.290 -2.880 37.060 1.00 81.06 211 GLU A O 1
ATOM 1726 N N . ASN A 1 212 ? -38.149 -1.736 35.509 1.00 80.38 212 ASN A N 1
ATOM 1727 C CA . ASN A 1 212 ? -39.047 -2.012 34.382 1.00 80.38 212 ASN A CA 1
ATOM 1728 C C . ASN A 1 212 ? -38.855 -3.422 33.768 1.00 80.38 212 ASN A C 1
ATOM 1730 O O . ASN A 1 212 ? -39.520 -3.755 32.788 1.00 80.38 212 ASN A O 1
ATOM 1734 N N . GLY A 1 213 ? -37.946 -4.241 34.313 1.00 80.69 213 GLY A N 1
ATOM 1735 C CA . GLY A 1 213 ? -37.598 -5.569 33.801 1.00 80.69 213 GLY A CA 1
ATOM 1736 C C . GLY A 1 213 ? -36.570 -5.567 32.663 1.00 80.69 213 GLY A C 1
ATOM 1737 O O . GLY A 1 213 ? -36.217 -6.636 32.164 1.00 80.69 213 GLY A O 1
ATOM 1738 N N . GLU A 1 214 ? -36.071 -4.401 32.251 1.00 87.69 214 GLU A N 1
ATOM 1739 C CA . GLU A 1 214 ? -35.046 -4.268 31.218 1.00 87.69 214 GLU A CA 1
ATOM 1740 C C . GLU A 1 214 ? -33.653 -4.609 31.760 1.00 87.69 214 GLU A C 1
ATOM 1742 O O . GLU A 1 214 ? -33.303 -4.276 32.891 1.00 87.69 214 GLU A O 1
ATOM 1747 N N . ILE A 1 215 ? -32.838 -5.284 30.948 1.00 91.75 215 ILE A N 1
ATOM 1748 C CA . ILE A 1 215 ? -31.457 -5.621 31.306 1.00 91.75 215 ILE A CA 1
ATOM 1749 C C . ILE A 1 215 ? -30.533 -4.574 30.693 1.00 91.75 215 ILE A C 1
ATOM 1751 O O . ILE A 1 215 ? -30.520 -4.404 29.471 1.00 91.75 215 ILE A O 1
ATOM 1755 N N . THR A 1 216 ? -29.734 -3.923 31.536 1.00 94.50 216 THR A N 1
ATOM 1756 C CA . THR A 1 216 ? -28.663 -3.022 31.107 1.00 94.50 216 THR A CA 1
ATOM 1757 C C . THR A 1 216 ? -27.299 -3.564 31.506 1.00 94.50 216 THR A C 1
ATOM 1759 O O . THR A 1 216 ? -27.135 -4.320 32.465 1.00 94.50 216 THR A O 1
ATOM 1762 N N . TYR A 1 217 ? -26.295 -3.178 30.737 1.00 96.12 217 TYR A N 1
ATOM 1763 C CA . TYR A 1 217 ? -24.930 -3.650 30.861 1.00 96.12 217 TYR A CA 1
ATOM 1764 C C . TYR A 1 217 ? -24.022 -2.496 31.262 1.00 96.12 217 TYR A C 1
ATOM 1766 O O . TYR A 1 217 ? -24.153 -1.377 30.756 1.00 96.12 217 TYR A O 1
ATOM 1774 N N . ARG A 1 218 ? -23.090 -2.788 32.170 1.00 96.81 218 ARG A N 1
ATOM 1775 C CA . ARG A 1 218 ? -22.066 -1.848 32.608 1.00 96.81 218 ARG A CA 1
ATOM 1776 C C . ARG A 1 218 ? -20.700 -2.277 32.097 1.00 96.81 218 ARG A C 1
ATOM 1778 O O . ARG A 1 218 ? -20.214 -3.352 32.453 1.00 96.81 218 ARG A O 1
ATOM 1785 N N . PHE A 1 219 ? -20.060 -1.401 31.334 1.00 97.31 219 PHE A N 1
ATOM 1786 C CA . PHE A 1 219 ? -18.721 -1.594 30.792 1.00 97.31 219 PHE A CA 1
ATOM 1787 C C . PHE A 1 219 ? -17.682 -0.733 31.519 1.00 97.31 219 PHE A C 1
ATOM 1789 O O . PHE A 1 219 ? -18.025 0.194 32.260 1.00 97.31 219 PHE A O 1
ATOM 1796 N N . LYS A 1 220 ? -16.405 -1.091 31.370 1.00 96.81 220 LYS A N 1
ATOM 1797 C CA . LYS A 1 220 ? -15.265 -0.282 31.810 1.00 96.81 220 LYS A CA 1
ATOM 1798 C C . LYS A 1 220 ? -14.003 -0.676 31.045 1.00 96.81 220 LYS A C 1
ATOM 1800 O O . LYS A 1 220 ? -13.738 -1.865 30.861 1.00 96.81 220 LYS A O 1
ATOM 1805 N N . GLY A 1 221 ? -13.211 0.310 30.634 1.00 96.50 221 GLY A N 1
ATOM 1806 C CA . GLY A 1 221 ? -11.869 0.075 30.098 1.00 96.50 221 GLY A CA 1
ATOM 1807 C C . GLY A 1 221 ? -10.903 -0.458 31.160 1.00 96.50 221 GL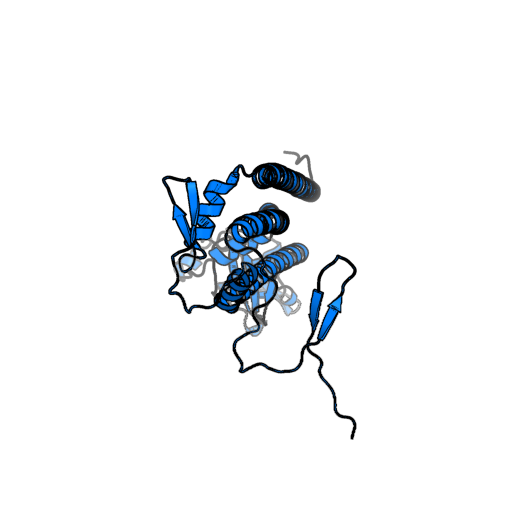Y A C 1
ATOM 1808 O O . GLY A 1 221 ? -10.884 0.046 32.283 1.00 96.50 221 GLY A O 1
ATOM 1809 N N . ASP A 1 222 ? -10.071 -1.441 30.814 1.00 96.50 222 ASP A N 1
ATOM 1810 C CA . ASP A 1 222 ? -9.095 -2.035 31.743 1.00 96.50 222 ASP A CA 1
ATOM 1811 C C . ASP A 1 222 ? -8.121 -0.993 32.319 1.00 96.50 222 ASP A C 1
ATOM 1813 O O . ASP A 1 222 ? -7.740 -1.091 33.489 1.00 96.50 222 ASP A O 1
ATOM 1817 N N . ALA A 1 223 ? -7.769 0.031 31.534 1.00 95.44 223 ALA A N 1
ATOM 1818 C CA . ALA A 1 223 ? -6.868 1.117 31.925 1.00 95.44 223 ALA A CA 1
ATOM 1819 C C . ALA A 1 223 ? -7.586 2.272 32.652 1.00 95.44 223 ALA A C 1
ATOM 1821 O O . ALA A 1 223 ? -6.936 3.214 33.108 1.00 95.44 223 ALA A O 1
ATOM 1822 N N . ASN A 1 224 ? -8.912 2.203 32.801 1.00 94.94 224 ASN A N 1
ATOM 1823 C CA . ASN A 1 224 ? -9.712 3.241 33.443 1.00 94.94 224 ASN A CA 1
ATOM 1824 C C . ASN A 1 224 ? -10.004 2.890 34.909 1.00 94.94 224 ASN A C 1
ATOM 1826 O O . ASN A 1 224 ? -10.311 1.747 35.253 1.00 94.94 224 ASN A O 1
ATOM 1830 N N . ALA A 1 225 ? -9.981 3.899 35.785 1.00 93.94 225 ALA A N 1
ATOM 1831 C CA . ALA A 1 225 ? -10.331 3.727 37.196 1.00 93.94 225 ALA A CA 1
ATOM 1832 C C . ALA A 1 225 ? -11.837 3.483 37.409 1.00 93.94 225 ALA A C 1
ATOM 1834 O O . ALA A 1 225 ? -12.236 2.699 38.270 1.00 93.94 225 ALA A O 1
ATOM 1835 N N . VAL A 1 226 ? -12.675 4.154 36.617 1.00 94.00 226 VAL A N 1
ATOM 1836 C CA . VAL A 1 226 ? -14.139 4.134 36.725 1.00 94.00 226 VAL A CA 1
ATOM 1837 C C . VAL A 1 226 ? -14.779 4.053 35.344 1.00 94.00 226 VAL A C 1
ATOM 1839 O O . VAL A 1 226 ? -14.159 4.436 34.353 1.00 94.00 226 VAL A O 1
ATOM 1842 N N . SER A 1 227 ? -16.017 3.559 35.298 1.00 94.81 227 SER A N 1
ATOM 1843 C CA . SER A 1 227 ? -16.837 3.598 34.083 1.00 94.81 227 SER A CA 1
ATOM 1844 C C . SER A 1 227 ? -17.207 5.038 33.736 1.00 94.81 227 SER A C 1
ATOM 1846 O O . SER A 1 227 ? -17.599 5.796 34.628 1.00 94.81 227 SER A O 1
ATOM 1848 N N . ALA A 1 228 ? -17.146 5.397 32.458 1.00 93.44 228 ALA A N 1
ATOM 1849 C CA . ALA A 1 228 ? -17.699 6.660 31.977 1.00 93.44 228 ALA A CA 1
ATOM 1850 C C . ALA A 1 228 ? -19.246 6.632 31.988 1.00 93.44 228 ALA A C 1
ATOM 1852 O O . ALA A 1 228 ? -19.834 5.548 31.981 1.00 93.44 228 ALA A O 1
ATOM 1853 N N . PRO A 1 229 ? -19.943 7.788 31.983 1.00 92.38 229 PRO A N 1
ATOM 1854 C CA . PRO A 1 229 ? -21.410 7.829 32.042 1.00 92.38 229 PRO A CA 1
ATOM 1855 C C . PRO A 1 229 ? -22.105 6.981 30.963 1.00 92.38 229 PRO A C 1
ATOM 1857 O O . PRO A 1 229 ? -23.007 6.207 31.287 1.00 92.38 229 PRO A O 1
ATOM 1860 N N . TYR A 1 230 ? -21.619 7.038 29.719 1.00 91.94 230 TYR A N 1
ATOM 1861 C CA . TYR A 1 230 ? -22.143 6.269 28.580 1.00 91.94 230 TYR A CA 1
ATOM 1862 C C . TYR A 1 230 ? -21.881 4.753 28.670 1.00 91.94 230 TYR A C 1
ATOM 1864 O O . TYR A 1 230 ? -22.426 3.985 27.884 1.00 91.94 230 TYR A O 1
ATOM 1872 N N . GLU A 1 231 ? -21.068 4.296 29.626 1.00 94.19 231 GLU A N 1
ATOM 1873 C CA . GLU A 1 231 ? -20.743 2.879 29.831 1.00 94.19 231 GLU A CA 1
ATOM 1874 C C . GLU A 1 231 ? -21.628 2.230 30.903 1.00 94.19 231 GLU A C 1
ATOM 1876 O O . GLU A 1 231 ? -21.523 1.029 31.134 1.00 94.19 231 GLU A O 1
ATOM 1881 N N . THR A 1 232 ? -22.460 3.001 31.615 1.00 93.06 232 THR A N 1
ATOM 1882 C CA . THR A 1 232 ? -23.148 2.513 32.826 1.00 93.06 232 THR A CA 1
ATOM 1883 C C . THR A 1 232 ? -24.484 1.823 32.573 1.00 93.06 232 THR A C 1
ATOM 1885 O O . THR A 1 232 ? -24.852 0.942 33.349 1.00 93.06 232 THR A O 1
ATOM 1888 N N . ASN A 1 233 ? -25.189 2.201 31.504 1.00 92.88 233 ASN A N 1
ATOM 1889 C CA . ASN A 1 233 ? -26.530 1.718 31.175 1.00 92.88 233 ASN A CA 1
ATOM 1890 C C . ASN A 1 233 ? -26.645 1.400 29.678 1.00 92.88 233 ASN A C 1
ATOM 1892 O O . ASN A 1 233 ? -27.470 1.969 28.967 1.00 92.88 233 ASN A O 1
ATOM 1896 N N . VAL A 1 234 ? -25.787 0.510 29.184 1.00 94.06 234 VAL A N 1
ATOM 1897 C CA . VAL A 1 234 ? -25.793 0.108 27.774 1.00 94.06 234 VAL A CA 1
ATOM 1898 C C . VAL A 1 234 ? -26.842 -0.981 27.564 1.00 94.06 234 VAL A C 1
ATOM 1900 O O . VAL A 1 234 ? -26.850 -1.985 28.273 1.00 94.06 234 VAL A O 1
ATOM 1903 N N . THR A 1 235 ? -27.733 -0.797 26.599 1.00 93.50 235 THR A N 1
ATOM 1904 C CA . THR A 1 235 ? -28.762 -1.772 26.217 1.00 93.50 235 THR A CA 1
ATOM 1905 C C . THR A 1 235 ? -28.241 -2.731 25.141 1.00 93.50 235 THR A C 1
ATOM 1907 O O . THR A 1 235 ? -27.263 -2.446 24.448 1.00 93.50 235 THR A O 1
ATOM 1910 N N . MET A 1 236 ? -28.876 -3.900 24.993 1.00 92.75 236 MET A N 1
ATOM 1911 C CA . MET A 1 236 ? -28.408 -4.944 24.065 1.00 92.75 236 MET A CA 1
ATOM 1912 C C . MET A 1 236 ? -28.354 -4.481 22.600 1.00 92.75 236 MET A C 1
ATOM 1914 O O . MET A 1 236 ? -27.468 -4.887 21.859 1.00 92.75 236 MET A O 1
ATOM 1918 N N . ASP A 1 237 ? -29.285 -3.629 22.174 1.00 91.50 237 ASP A N 1
ATOM 1919 C CA . ASP A 1 237 ? -29.356 -3.085 20.811 1.00 91.50 237 ASP A CA 1
ATOM 1920 C C . ASP A 1 237 ? -28.141 -2.223 20.436 1.00 91.50 237 ASP A C 1
ATOM 1922 O O . ASP A 1 237 ? -27.821 -2.091 19.255 1.00 91.50 237 ASP A O 1
ATOM 1926 N N . ARG A 1 238 ? -27.424 -1.691 21.432 1.00 91.50 238 ARG A N 1
ATOM 1927 C CA . ARG A 1 238 ? -26.191 -0.920 21.231 1.00 91.50 238 ARG A CA 1
ATOM 1928 C C . ARG A 1 238 ? -24.947 -1.800 21.146 1.00 91.50 238 ARG A C 1
ATOM 1930 O O . ARG A 1 238 ? -23.887 -1.300 20.772 1.00 91.50 238 ARG A O 1
ATOM 1937 N N . ILE A 1 239 ? -25.043 -3.083 21.495 1.00 92.12 239 ILE A N 1
ATOM 1938 C CA . ILE A 1 239 ? -23.911 -4.012 21.485 1.00 92.12 239 ILE A CA 1
ATOM 1939 C C . ILE A 1 239 ? -23.692 -4.526 20.063 1.00 92.12 239 ILE A C 1
ATOM 1941 O O . ILE A 1 239 ? -24.556 -5.147 19.450 1.00 92.12 239 ILE A O 1
ATOM 1945 N N . VAL A 1 240 ? -22.490 -4.288 19.546 1.00 90.38 240 VAL A N 1
ATOM 1946 C CA . VAL A 1 240 ? -22.068 -4.699 18.202 1.00 90.38 240 VAL A CA 1
ATOM 1947 C C . VAL A 1 240 ? -21.643 -6.164 18.197 1.00 90.38 240 VAL A C 1
ATOM 1949 O O . VAL A 1 240 ? -21.942 -6.901 17.255 1.00 90.38 240 VAL A O 1
ATOM 1952 N N . GLY A 1 241 ? -20.930 -6.593 19.239 1.00 91.69 241 GLY A N 1
ATOM 1953 C CA . GLY A 1 241 ? -20.464 -7.967 19.353 1.00 91.69 241 GLY A CA 1
ATOM 1954 C C . GLY A 1 241 ? -19.384 -8.177 20.407 1.00 91.69 241 GLY A C 1
ATOM 1955 O O . GLY A 1 241 ? -18.906 -7.233 21.036 1.00 91.69 241 GLY A O 1
ATOM 1956 N N . ARG A 1 242 ? -18.986 -9.436 20.579 1.00 94.75 242 ARG A N 1
ATOM 1957 C CA . ARG A 1 242 ? -17.955 -9.878 21.517 1.00 94.75 242 ARG A CA 1
ATOM 1958 C C . ARG A 1 242 ? -16.590 -9.955 20.839 1.00 94.75 242 ARG A C 1
ATOM 1960 O O . ARG A 1 242 ? -16.476 -10.350 19.681 1.00 94.75 242 ARG A O 1
ATOM 1967 N N . TYR A 1 243 ? -15.544 -9.603 21.574 1.00 95.12 243 TYR A N 1
ATOM 1968 C CA . TYR A 1 243 ? -14.161 -9.784 21.152 1.00 95.12 243 TYR A CA 1
ATOM 1969 C C . TYR A 1 243 ? -13.790 -11.269 21.079 1.00 95.12 243 TYR A C 1
ATOM 1971 O O . TYR A 1 243 ? -13.940 -12.004 22.051 1.00 95.12 243 TYR A O 1
ATOM 1979 N N . THR A 1 244 ? -13.252 -11.702 19.939 1.00 93.75 244 THR A N 1
ATOM 1980 C CA . THR A 1 244 ? -12.929 -13.118 19.686 1.00 93.75 244 THR A CA 1
ATOM 1981 C C . THR A 1 244 ? -11.587 -13.566 20.272 1.00 93.75 244 THR A C 1
ATOM 1983 O O . THR A 1 244 ? -11.235 -14.739 20.180 1.00 93.75 244 THR A O 1
ATOM 1986 N N . GLY A 1 245 ? -10.791 -12.641 20.822 1.00 93.88 245 GLY A N 1
ATOM 1987 C CA . GLY A 1 245 ? -9.402 -12.893 21.226 1.00 93.88 245 GLY A CA 1
ATOM 1988 C C . GLY A 1 245 ? -8.370 -12.659 20.115 1.00 93.88 245 GLY A C 1
ATOM 1989 O O . GLY A 1 245 ? -7.170 -12.640 20.389 1.00 93.88 245 GLY A O 1
ATOM 1990 N N . TYR A 1 246 ? -8.804 -12.445 18.868 1.00 94.25 246 TYR A N 1
ATOM 1991 C CA . TYR A 1 246 ? -7.906 -12.120 17.759 1.00 94.25 246 TYR A CA 1
ATOM 1992 C C . TYR A 1 246 ? -7.492 -10.646 17.788 1.00 94.25 246 TYR A C 1
ATOM 1994 O O . TYR A 1 246 ? -8.342 -9.776 17.602 1.00 94.25 246 TYR A O 1
ATOM 2002 N N . GLN A 1 247 ? -6.189 -10.370 17.900 1.00 94.94 247 GLN A N 1
ATOM 2003 C CA . GLN A 1 247 ? -5.621 -9.036 17.694 1.00 94.94 247 GLN A CA 1
ATOM 2004 C C . GLN A 1 247 ? -4.379 -9.066 16.794 1.00 94.94 247 GLN A C 1
ATOM 2006 O O . GLN A 1 247 ? -3.551 -9.974 16.880 1.00 94.94 247 GLN A O 1
ATOM 2011 N N . ASN A 1 248 ? -4.217 -8.044 15.952 1.00 95.62 248 ASN A N 1
ATOM 2012 C CA . ASN A 1 248 ? -3.029 -7.846 15.126 1.00 95.62 248 ASN A CA 1
ATOM 2013 C C . ASN A 1 248 ? -2.636 -6.362 15.068 1.00 95.62 248 ASN A C 1
ATOM 2015 O O . ASN A 1 248 ? -3.282 -5.555 14.397 1.00 95.62 248 ASN A O 1
ATOM 2019 N N . PHE A 1 249 ? -1.541 -6.024 15.752 1.00 94.56 249 PHE A N 1
ATOM 2020 C CA . PHE A 1 249 ? -1.003 -4.664 15.813 1.00 94.56 249 PHE A CA 1
ATOM 2021 C C . PHE A 1 249 ? -0.603 -4.124 14.434 1.00 94.56 249 PHE A C 1
ATOM 2023 O O . PHE A 1 249 ? -1.028 -3.043 14.040 1.00 94.56 249 PHE A O 1
ATOM 2030 N N . LEU A 1 250 ? 0.178 -4.890 13.665 1.00 94.88 250 LEU A N 1
ATOM 2031 C CA . LEU A 1 250 ? 0.718 -4.425 12.385 1.00 94.88 250 LEU A CA 1
ATOM 2032 C C . LEU A 1 250 ? -0.393 -4.155 11.361 1.00 94.88 250 LEU A C 1
ATOM 2034 O O . LEU A 1 250 ? -0.354 -3.147 10.657 1.00 94.88 250 LEU A O 1
ATOM 2038 N N . ALA A 1 251 ? -1.398 -5.033 11.301 1.00 91.25 251 ALA A N 1
ATOM 2039 C CA . ALA A 1 251 ? -2.546 -4.861 10.418 1.00 91.25 251 ALA A CA 1
ATOM 2040 C C . ALA A 1 251 ? -3.377 -3.625 10.793 1.00 91.25 251 ALA A C 1
ATOM 2042 O O . ALA A 1 251 ? -3.801 -2.884 9.907 1.00 91.25 251 ALA A O 1
ATOM 2043 N N . GLY A 1 252 ? -3.579 -3.371 12.090 1.00 90.31 252 GLY A N 1
ATOM 2044 C CA . GLY A 1 252 ? -4.323 -2.198 12.542 1.00 90.31 252 GLY A CA 1
ATOM 2045 C C . GLY A 1 252 ? -3.581 -0.889 12.268 1.00 90.31 252 GLY A C 1
ATOM 2046 O O . GLY A 1 252 ? -4.169 0.027 11.694 1.00 90.31 252 GLY A O 1
ATOM 2047 N N . VAL A 1 253 ? -2.271 -0.832 12.535 1.00 91.75 253 VAL A N 1
ATOM 2048 C CA . VAL A 1 253 ? -1.423 0.319 12.170 1.00 91.75 253 VAL A CA 1
ATOM 2049 C C . VAL A 1 253 ? -1.473 0.585 10.665 1.00 91.75 253 VAL A C 1
ATOM 2051 O O . VAL A 1 253 ? -1.610 1.735 10.249 1.00 91.75 253 VAL A O 1
ATOM 2054 N N . PHE A 1 254 ? -1.408 -0.462 9.838 1.00 90.81 254 PHE A N 1
ATOM 2055 C CA . PHE A 1 254 ? -1.518 -0.320 8.387 1.00 90.81 254 PHE A CA 1
ATOM 2056 C C . PHE A 1 254 ? -2.870 0.272 7.964 1.00 90.81 254 PHE A C 1
ATOM 2058 O O . PHE A 1 254 ? -2.907 1.207 7.164 1.00 90.81 254 PHE A O 1
ATOM 2065 N N . ILE A 1 255 ? -3.978 -0.223 8.521 1.00 87.56 255 ILE A N 1
ATOM 2066 C CA . ILE A 1 255 ? -5.323 0.285 8.217 1.00 87.56 255 ILE A CA 1
ATOM 2067 C C . ILE A 1 255 ? -5.469 1.749 8.652 1.00 87.56 255 ILE A C 1
ATOM 2069 O O . ILE A 1 255 ? -5.941 2.567 7.861 1.00 87.56 255 ILE A O 1
ATOM 2073 N N . LEU A 1 256 ? -5.010 2.108 9.855 1.00 87.00 256 LEU A N 1
ATOM 2074 C CA . LEU A 1 256 ? -5.026 3.496 10.336 1.00 87.00 256 LEU A CA 1
ATOM 2075 C C . LEU A 1 256 ? -4.191 4.412 9.447 1.00 87.00 256 LEU A C 1
ATOM 2077 O O . LEU A 1 256 ? -4.618 5.521 9.126 1.00 87.00 256 LEU A O 1
ATOM 2081 N N . TYR A 1 257 ? -3.020 3.947 9.008 1.00 89.62 257 TYR A N 1
ATOM 2082 C CA . TYR A 1 257 ? -2.198 4.694 8.067 1.00 89.62 257 TYR A CA 1
ATOM 2083 C C . TYR A 1 257 ? -2.958 4.948 6.764 1.00 89.62 257 TYR A C 1
ATOM 2085 O O . TYR A 1 257 ? -3.067 6.103 6.357 1.00 89.62 257 TYR A O 1
ATOM 2093 N N . VAL A 1 258 ? -3.548 3.915 6.155 1.00 87.75 258 VAL A N 1
ATOM 2094 C CA . VAL A 1 258 ? -4.335 4.039 4.916 1.00 87.75 258 VAL A CA 1
ATOM 2095 C C . VAL A 1 258 ? -5.537 4.982 5.087 1.00 87.75 258 VAL A C 1
ATOM 2097 O O . VAL A 1 258 ? -5.864 5.711 4.157 1.00 87.75 258 VAL A O 1
ATOM 2100 N N . GLN A 1 259 ? -6.168 5.025 6.264 1.00 83.50 259 GLN A N 1
ATOM 2101 C CA . GLN A 1 259 ? -7.274 5.947 6.573 1.00 83.50 259 GLN A CA 1
ATOM 2102 C C . GLN A 1 259 ? -6.814 7.395 6.839 1.00 83.50 259 GLN A C 1
ATOM 2104 O O . GLN A 1 259 ? -7.599 8.338 6.687 1.00 83.50 259 GLN A O 1
ATOM 2109 N N . SER A 1 260 ? -5.557 7.593 7.244 1.00 85.50 260 SER A N 1
ATOM 2110 C CA . SER A 1 260 ? -5.015 8.906 7.605 1.00 85.50 260 SER A CA 1
ATOM 2111 C C . SER A 1 260 ? -4.869 9.843 6.398 1.00 85.50 260 SER A C 1
ATOM 2113 O O . SER A 1 260 ? -4.702 9.408 5.258 1.00 85.50 260 SER A O 1
ATOM 2115 N N . ASN A 1 261 ? -4.854 11.161 6.643 1.00 83.44 261 ASN A N 1
ATOM 2116 C CA . ASN A 1 261 ? -4.578 12.158 5.598 1.00 83.44 261 ASN A CA 1
ATOM 2117 C C . ASN A 1 261 ? -3.248 11.882 4.885 1.00 83.44 261 ASN A C 1
ATOM 2119 O O . ASN A 1 261 ? -3.193 11.884 3.660 1.00 83.44 261 ASN A O 1
ATOM 2123 N N . ILE A 1 262 ? -2.194 11.589 5.648 1.00 87.62 262 ILE A N 1
ATOM 2124 C CA . ILE A 1 262 ? -0.852 11.343 5.110 1.00 87.62 262 ILE A CA 1
ATOM 2125 C C . ILE A 1 262 ? -0.832 10.073 4.255 1.00 87.62 262 ILE A C 1
ATOM 2127 O O . ILE A 1 262 ? -0.267 10.087 3.162 1.00 87.62 262 ILE A O 1
ATOM 2131 N N . GLY A 1 263 ? -1.463 8.988 4.708 1.00 89.19 263 GLY A N 1
ATOM 2132 C CA . GLY A 1 263 ? -1.528 7.748 3.933 1.00 89.19 263 GLY A CA 1
ATOM 2133 C C . GLY A 1 263 ? -2.339 7.899 2.651 1.00 89.19 263 GLY A C 1
ATOM 2134 O O . GLY A 1 263 ? -1.882 7.461 1.597 1.00 89.19 263 GLY A O 1
ATOM 2135 N N . MET A 1 264 ? -3.466 8.613 2.692 1.00 84.69 264 MET A N 1
ATOM 2136 C CA . MET A 1 264 ? -4.254 8.918 1.493 1.00 84.69 264 MET A CA 1
ATOM 2137 C C . MET A 1 264 ? -3.475 9.777 0.490 1.00 84.69 264 MET A C 1
ATOM 2139 O O . MET A 1 264 ? -3.461 9.453 -0.699 1.00 84.69 264 MET A O 1
ATOM 2143 N N . ILE A 1 265 ? -2.777 10.822 0.956 1.00 87.56 265 ILE A N 1
ATOM 2144 C CA . ILE A 1 265 ? -1.874 11.624 0.113 1.00 87.56 265 ILE A CA 1
ATOM 2145 C C . ILE A 1 265 ? -0.814 10.719 -0.515 1.00 87.56 265 ILE A C 1
ATOM 2147 O O . ILE A 1 265 ? -0.598 10.787 -1.720 1.00 87.56 265 ILE A O 1
ATOM 2151 N N . THR A 1 266 ? -0.180 9.853 0.279 1.00 89.69 266 THR A N 1
ATOM 2152 C CA . THR A 1 266 ? 0.918 8.990 -0.180 1.00 89.69 266 THR A CA 1
ATOM 2153 C C . THR A 1 266 ? 0.450 7.972 -1.220 1.00 89.69 266 THR A C 1
ATOM 2155 O O . THR A 1 266 ? 1.107 7.804 -2.244 1.00 89.69 266 THR A O 1
ATOM 2158 N N . LEU A 1 267 ? -0.697 7.320 -1.002 1.00 89.94 267 LEU A N 1
ATOM 2159 C CA . LEU A 1 267 ? -1.273 6.355 -1.944 1.00 89.94 267 LEU A CA 1
ATOM 2160 C C . LEU A 1 267 ? -1.687 7.018 -3.259 1.00 89.94 267 LEU A C 1
ATOM 2162 O O . LEU A 1 267 ? -1.352 6.517 -4.332 1.00 89.94 267 LEU A O 1
ATOM 2166 N N . PHE A 1 268 ? -2.379 8.157 -3.187 1.00 87.88 268 PHE A N 1
ATOM 2167 C CA . PHE A 1 268 ? -2.756 8.912 -4.380 1.00 87.88 268 PHE A CA 1
ATOM 2168 C C . PHE A 1 268 ? -1.518 9.374 -5.149 1.00 87.88 268 PHE A C 1
ATOM 2170 O O . PHE A 1 268 ? -1.415 9.201 -6.363 1.00 87.88 268 PHE A O 1
ATOM 2177 N N . PHE A 1 269 ? -0.540 9.905 -4.419 1.00 87.19 269 PHE A N 1
ATOM 2178 C CA . PHE A 1 269 ? 0.725 10.338 -4.978 1.00 87.19 269 PHE A CA 1
ATOM 2179 C C . PHE A 1 269 ? 1.478 9.186 -5.656 1.00 87.19 269 PHE A C 1
ATOM 2181 O O . PHE A 1 269 ? 1.979 9.369 -6.763 1.00 87.19 269 PHE A O 1
ATOM 2188 N N . ALA A 1 270 ? 1.504 7.988 -5.064 1.00 89.44 270 ALA A N 1
ATOM 2189 C CA . ALA A 1 270 ? 2.103 6.807 -5.682 1.00 89.44 270 ALA A CA 1
ATOM 2190 C C . ALA A 1 270 ? 1.432 6.463 -7.022 1.00 89.44 270 ALA A C 1
ATOM 2192 O O . ALA A 1 270 ? 2.129 6.224 -8.008 1.00 89.44 270 ALA A O 1
ATOM 2193 N N . ILE A 1 271 ? 0.095 6.504 -7.093 1.00 89.75 271 ILE A N 1
ATOM 2194 C CA . ILE A 1 271 ? -0.651 6.284 -8.344 1.00 89.75 271 ILE A CA 1
ATOM 2195 C C . ILE A 1 271 ? -0.244 7.319 -9.402 1.00 89.75 271 ILE A C 1
ATOM 2197 O O . ILE A 1 271 ? 0.089 6.948 -10.529 1.00 89.75 271 ILE A O 1
ATOM 2201 N N . CYS A 1 272 ? -0.221 8.606 -9.044 1.00 88.75 272 CYS A N 1
ATOM 2202 C CA . CYS A 1 272 ? 0.173 9.680 -9.957 1.00 88.75 272 CYS A CA 1
ATOM 2203 C C . CYS A 1 272 ? 1.629 9.558 -10.421 1.00 88.75 272 CYS A C 1
ATOM 2205 O O . CYS A 1 272 ? 1.905 9.733 -11.607 1.00 88.75 272 CYS A O 1
ATOM 2207 N N . ALA A 1 273 ? 2.554 9.252 -9.510 1.00 87.75 273 ALA A N 1
ATOM 2208 C CA . ALA A 1 273 ? 3.973 9.115 -9.808 1.00 87.75 273 ALA A CA 1
ATOM 2209 C C . ALA A 1 273 ? 4.236 7.943 -10.758 1.00 87.75 273 ALA A C 1
ATOM 2211 O O . ALA A 1 273 ? 4.944 8.124 -11.748 1.00 87.75 273 ALA A O 1
ATOM 2212 N N . MET A 1 274 ? 3.622 6.782 -10.509 1.00 89.06 274 MET A N 1
ATOM 2213 C CA . MET A 1 274 ? 3.726 5.626 -11.402 1.00 89.06 274 MET A CA 1
ATOM 2214 C C . MET A 1 274 ? 3.124 5.934 -12.781 1.00 89.06 274 MET A C 1
ATOM 2216 O O . MET A 1 274 ? 3.780 5.711 -13.796 1.00 89.06 274 MET A O 1
ATOM 2220 N N . ALA A 1 275 ? 1.935 6.547 -12.835 1.00 89.31 275 ALA A N 1
ATOM 2221 C CA . ALA A 1 275 ? 1.302 6.912 -14.103 1.00 89.31 275 ALA A CA 1
ATOM 2222 C C . ALA A 1 275 ? 2.138 7.926 -14.908 1.00 89.31 275 ALA A C 1
ATOM 2224 O O . ALA A 1 275 ? 2.269 7.803 -16.128 1.00 89.31 275 ALA A O 1
ATOM 2225 N N . CYS A 1 276 ? 2.733 8.918 -14.236 1.00 89.94 276 CYS A N 1
ATOM 2226 C CA . CYS A 1 276 ? 3.645 9.869 -14.870 1.00 89.94 276 CYS A CA 1
ATOM 2227 C C . CYS A 1 276 ? 4.909 9.172 -15.376 1.00 89.94 276 CYS A C 1
ATOM 2229 O O . CYS A 1 276 ? 5.311 9.405 -16.517 1.00 89.94 276 CYS A O 1
ATOM 2231 N N . PHE A 1 277 ? 5.516 8.315 -14.553 1.00 89.00 277 PHE A N 1
ATOM 2232 C CA . PHE A 1 277 ? 6.696 7.548 -14.931 1.00 89.00 277 PHE A CA 1
ATOM 2233 C C . PHE A 1 277 ? 6.428 6.724 -16.193 1.00 89.00 277 PHE A C 1
ATOM 2235 O O . PHE A 1 277 ? 7.131 6.917 -17.180 1.00 89.00 277 PHE A O 1
ATOM 2242 N N . ASP A 1 278 ? 5.364 5.918 -16.224 1.00 90.25 278 ASP A N 1
ATOM 2243 C CA . ASP A 1 278 ? 5.008 5.090 -17.385 1.00 90.25 278 ASP A CA 1
ATOM 2244 C C . ASP A 1 278 ? 4.727 5.936 -18.641 1.00 90.25 278 ASP A C 1
ATOM 2246 O O . ASP A 1 278 ? 5.124 5.598 -19.763 1.00 90.25 278 ASP A O 1
ATOM 2250 N N . PHE A 1 279 ? 4.071 7.088 -18.479 1.00 90.88 279 PHE A N 1
ATOM 2251 C CA . PHE A 1 279 ? 3.798 7.996 -19.592 1.00 90.88 279 PHE A CA 1
ATOM 2252 C C . PHE A 1 279 ? 5.075 8.588 -20.204 1.00 90.88 279 PHE A C 1
ATOM 2254 O O . PHE A 1 279 ? 5.201 8.667 -21.429 1.00 90.88 279 PHE A O 1
ATOM 2261 N N . PHE A 1 280 ? 6.029 9.027 -19.382 1.00 90.69 280 PHE A N 1
ATOM 2262 C CA . PHE A 1 280 ? 7.275 9.609 -19.881 1.00 90.69 280 PHE A CA 1
ATOM 2263 C C . PHE A 1 280 ? 8.282 8.544 -20.324 1.00 90.69 280 PHE A C 1
ATOM 2265 O O . PHE A 1 280 ? 8.938 8.733 -21.353 1.00 90.69 280 PHE A O 1
ATOM 2272 N N . GLU A 1 281 ? 8.358 7.416 -19.617 1.00 89.25 281 GLU A N 1
ATOM 2273 C CA . GLU A 1 281 ? 9.163 6.246 -19.975 1.00 89.25 281 GLU A CA 1
ATOM 2274 C C . GLU A 1 281 ? 8.751 5.722 -21.348 1.00 89.25 281 GLU A C 1
ATOM 2276 O O . GLU A 1 281 ? 9.598 5.656 -22.236 1.00 89.25 281 GLU A O 1
ATOM 2281 N N . SER A 1 282 ? 7.456 5.511 -21.602 1.00 90.19 282 SER A N 1
ATOM 2282 C CA . SER A 1 282 ? 6.981 5.021 -22.904 1.00 90.19 282 SER A CA 1
ATOM 2283 C C . SER A 1 282 ? 7.343 5.958 -24.065 1.00 90.19 282 SER A C 1
ATOM 2285 O O . SER A 1 282 ? 7.706 5.508 -25.160 1.00 90.19 282 SER A O 1
ATOM 2287 N N . LYS A 1 283 ? 7.320 7.278 -23.836 1.00 90.69 283 LYS A N 1
ATOM 2288 C CA . LYS A 1 283 ? 7.773 8.265 -24.825 1.00 90.69 283 LYS A CA 1
ATOM 2289 C C . LYS A 1 283 ? 9.279 8.197 -25.060 1.00 90.69 283 LYS A C 1
ATOM 2291 O O . LYS A 1 283 ? 9.706 8.244 -26.213 1.00 90.69 283 LYS A O 1
ATOM 2296 N N . VAL A 1 284 ? 10.082 8.118 -24.000 1.00 90.12 284 VAL A N 1
ATOM 2297 C CA . VAL A 1 284 ? 11.546 8.012 -24.100 1.00 90.12 284 VAL A CA 1
ATOM 2298 C C . VAL A 1 284 ? 11.952 6.695 -24.763 1.00 90.12 284 VAL A C 1
ATOM 2300 O O . VAL A 1 284 ? 12.725 6.709 -25.721 1.00 90.12 284 VAL A O 1
ATOM 2303 N N . ALA A 1 285 ? 11.363 5.579 -24.336 1.00 90.75 285 ALA A N 1
ATOM 2304 C CA . ALA A 1 285 ? 11.576 4.252 -24.894 1.00 90.75 285 ALA A CA 1
ATOM 2305 C C . ALA A 1 285 ? 11.292 4.222 -26.400 1.00 90.75 285 ALA A C 1
ATOM 2307 O O . ALA A 1 285 ? 12.036 3.597 -27.153 1.00 90.75 285 ALA A O 1
ATOM 2308 N N . LYS A 1 286 ? 10.272 4.950 -26.877 1.00 90.25 286 LYS A N 1
ATOM 2309 C CA . LYS A 1 286 ? 10.022 5.105 -28.316 1.00 90.25 286 LYS A CA 1
ATOM 2310 C C . LYS A 1 286 ? 11.218 5.736 -29.038 1.00 90.25 286 LYS A C 1
ATOM 2312 O O . LYS A 1 286 ? 11.659 5.183 -30.038 1.00 90.25 286 LYS A O 1
ATOM 2317 N N . PHE A 1 287 ? 11.774 6.841 -28.536 1.00 88.19 287 PHE A N 1
ATOM 2318 C CA . PHE A 1 287 ? 12.946 7.482 -29.154 1.00 88.19 287 PHE A CA 1
ATOM 2319 C C . PHE A 1 287 ? 14.195 6.598 -29.106 1.00 88.19 287 PHE A C 1
ATOM 2321 O O . PHE A 1 287 ? 14.905 6.508 -30.105 1.00 88.19 287 PHE A O 1
ATOM 2328 N N . ILE A 1 288 ? 14.435 5.915 -27.983 1.00 90.44 288 ILE A N 1
ATOM 2329 C CA . ILE A 1 288 ? 15.532 4.947 -27.852 1.00 90.44 288 ILE A CA 1
ATOM 2330 C C . ILE A 1 288 ? 15.383 3.839 -28.897 1.00 90.44 288 ILE A C 1
ATOM 2332 O O . ILE A 1 288 ? 16.335 3.533 -29.610 1.00 90.44 288 ILE A O 1
ATOM 2336 N N . ASN A 1 289 ? 14.189 3.255 -29.018 1.00 90.00 289 ASN A N 1
ATOM 2337 C CA . ASN A 1 289 ? 13.925 2.175 -29.964 1.00 90.00 289 ASN A CA 1
ATOM 2338 C C . ASN A 1 289 ? 14.087 2.633 -31.417 1.00 90.00 289 ASN A C 1
ATOM 2340 O O . ASN A 1 289 ? 14.689 1.911 -32.206 1.00 90.00 289 ASN A O 1
ATOM 2344 N N . GLU A 1 290 ? 13.615 3.831 -31.773 1.00 88.12 290 GLU A N 1
ATOM 2345 C CA . GLU A 1 290 ? 13.838 4.393 -33.111 1.00 88.12 290 GLU A CA 1
ATOM 2346 C C . GLU A 1 290 ? 15.330 4.649 -33.383 1.00 88.12 290 GLU A C 1
ATOM 2348 O O . GLU A 1 290 ? 15.827 4.287 -34.449 1.00 88.12 290 GLU A O 1
ATOM 2353 N N . ARG A 1 291 ? 16.095 5.171 -32.412 1.00 89.62 291 ARG A N 1
ATOM 2354 C CA . ARG A 1 291 ? 17.549 5.346 -32.577 1.00 89.62 291 ARG A CA 1
ATOM 2355 C C . ARG A 1 291 ? 18.275 4.006 -32.714 1.00 89.62 291 ARG A C 1
ATOM 2357 O O . ARG A 1 291 ? 19.110 3.859 -33.601 1.00 89.62 291 ARG A O 1
ATOM 2364 N N . LYS A 1 292 ? 17.914 3.009 -31.900 1.00 90.75 292 LYS A N 1
ATOM 2365 C CA . LYS A 1 292 ? 18.433 1.634 -31.996 1.00 90.75 292 LYS A CA 1
ATOM 2366 C C . LYS A 1 292 ? 18.136 1.007 -33.361 1.00 90.75 292 LYS A C 1
ATOM 2368 O O . LYS A 1 292 ? 19.017 0.354 -33.913 1.00 90.75 292 LYS A O 1
ATOM 2373 N N . LYS A 1 293 ? 16.944 1.227 -33.929 1.00 88.56 293 LYS A N 1
ATOM 2374 C CA . LYS A 1 293 ? 16.608 0.783 -35.294 1.00 88.56 293 LYS A CA 1
ATOM 2375 C C . LYS A 1 293 ? 17.519 1.418 -36.340 1.00 88.56 293 LYS A C 1
ATOM 2377 O O . LYS A 1 293 ? 18.011 0.692 -37.191 1.00 88.56 293 LYS A O 1
ATOM 2382 N N . ILE A 1 294 ? 17.781 2.726 -36.258 1.00 87.44 294 ILE A N 1
ATOM 2383 C CA . ILE A 1 294 ? 18.691 3.421 -37.188 1.00 87.44 294 ILE A CA 1
ATOM 2384 C C . ILE A 1 294 ? 20.098 2.809 -37.122 1.00 87.44 294 ILE A C 1
ATOM 2386 O O . ILE A 1 294 ? 20.631 2.403 -38.150 1.00 87.44 294 ILE A O 1
ATOM 2390 N N . LEU A 1 295 ? 20.655 2.644 -35.918 1.00 88.25 295 LEU A N 1
ATOM 2391 C CA . LEU A 1 295 ? 21.983 2.044 -35.719 1.00 88.25 295 LEU A CA 1
ATOM 2392 C C . LEU A 1 295 ? 22.051 0.586 -36.207 1.00 88.25 295 LEU A C 1
ATOM 2394 O O . LEU A 1 295 ? 23.057 0.147 -36.762 1.00 88.25 295 LEU A O 1
ATOM 2398 N N . LEU A 1 296 ? 20.976 -0.185 -36.018 1.00 87.38 296 LEU A N 1
ATOM 2399 C CA . LEU A 1 296 ? 20.880 -1.537 -36.564 1.00 87.38 296 LEU A CA 1
ATOM 2400 C C . LEU A 1 296 ? 20.749 -1.536 -38.089 1.00 87.38 296 LEU A C 1
ATOM 2402 O O . LEU A 1 296 ? 21.320 -2.419 -38.721 1.00 87.38 296 LEU A O 1
ATOM 2406 N N . ALA A 1 297 ? 20.028 -0.580 -38.677 1.00 84.75 297 ALA A N 1
ATOM 2407 C CA . ALA A 1 297 ? 19.840 -0.457 -40.120 1.00 84.75 297 ALA A CA 1
ATOM 2408 C C . ALA A 1 297 ? 21.128 -0.038 -40.846 1.00 84.75 297 ALA A C 1
ATOM 2410 O O . ALA A 1 297 ? 21.361 -0.492 -41.965 1.00 84.75 297 ALA A O 1
ATOM 2411 N N . GLU A 1 298 ? 21.992 0.757 -40.206 1.00 86.50 298 GLU A N 1
ATOM 2412 C CA . GLU A 1 298 ? 23.347 1.048 -40.702 1.00 86.50 298 GLU A CA 1
ATOM 2413 C C . GLU A 1 298 ? 24.167 -0.239 -40.875 1.00 86.50 298 GLU A C 1
ATOM 2415 O O . GLU A 1 298 ? 24.893 -0.404 -41.857 1.00 86.50 298 GLU A O 1
ATOM 2420 N N . LEU A 1 299 ? 24.012 -1.192 -39.950 1.00 85.19 299 LEU A N 1
ATOM 2421 C CA . LEU A 1 299 ? 24.715 -2.468 -40.002 1.00 85.19 299 LEU A CA 1
ATOM 2422 C C . LEU A 1 299 ? 23.999 -3.474 -40.921 1.00 85.19 299 LEU A C 1
ATOM 2424 O O . LEU A 1 299 ? 24.618 -4.085 -41.793 1.00 85.19 299 LEU A O 1
ATOM 2428 N N . PHE A 1 300 ? 22.694 -3.660 -40.751 1.00 83.25 300 PHE A N 1
ATOM 2429 C CA . PHE A 1 300 ? 21.832 -4.583 -41.493 1.00 83.25 300 PHE A CA 1
ATOM 2430 C C . PHE A 1 300 ? 20.758 -3.801 -42.260 1.00 83.25 300 PHE A C 1
ATOM 2432 O O . PHE A 1 300 ? 19.608 -3.741 -41.815 1.00 83.25 300 PHE A O 1
ATOM 2439 N N . PRO A 1 301 ? 21.103 -3.203 -43.414 1.00 75.81 301 PRO A N 1
ATOM 2440 C CA . PRO A 1 301 ? 20.141 -2.435 -44.190 1.00 75.81 301 PRO A CA 1
ATOM 2441 C C . PRO A 1 301 ? 19.005 -3.335 -44.674 1.00 75.81 301 PRO A C 1
ATOM 2443 O O . PRO A 1 301 ? 19.225 -4.506 -45.004 1.00 75.81 301 PRO A O 1
ATOM 2446 N N . LEU A 1 302 ? 17.797 -2.772 -44.769 1.00 68.75 302 LEU A N 1
ATOM 2447 C CA . LEU A 1 302 ? 16.675 -3.441 -45.425 1.00 68.75 302 LEU A CA 1
ATOM 2448 C C . LEU A 1 302 ? 17.068 -3.739 -46.867 1.00 68.75 302 LEU A C 1
ATOM 2450 O O . LEU A 1 302 ? 17.199 -2.836 -47.694 1.00 68.75 302 LEU A O 1
ATOM 2454 N N . ARG A 1 303 ? 17.260 -5.018 -47.178 1.00 58.66 303 ARG A N 1
ATOM 2455 C CA . ARG A 1 303 ? 17.384 -5.474 -48.558 1.00 58.66 303 ARG A CA 1
ATOM 2456 C C . ARG A 1 303 ? 16.047 -6.034 -48.997 1.00 58.66 303 ARG A C 1
ATOM 2458 O O . ARG A 1 303 ? 15.534 -6.977 -48.405 1.00 58.66 303 ARG A O 1
ATOM 2465 N N . TYR A 1 304 ? 15.503 -5.475 -50.070 1.00 47.53 304 TYR A N 1
ATOM 2466 C CA . TYR A 1 304 ? 14.345 -6.053 -50.731 1.00 47.53 304 TYR A CA 1
ATOM 2467 C C . TYR A 1 304 ? 14.716 -7.450 -51.286 1.00 47.53 304 TYR A C 1
ATOM 2469 O O . TYR A 1 304 ? 15.684 -7.579 -52.030 1.00 47.53 304 TYR A O 1
ATOM 2477 N N . ASN A 1 305 ? 13.922 -8.473 -50.937 1.00 43.50 305 ASN A N 1
ATOM 2478 C CA . ASN A 1 305 ? 13.917 -9.859 -51.446 1.00 43.50 305 ASN A CA 1
ATOM 2479 C C . ASN A 1 305 ? 15.130 -10.778 -51.157 1.00 43.50 305 ASN A C 1
ATOM 2481 O O . ASN A 1 305 ? 16.039 -10.909 -51.974 1.00 43.50 305 ASN A O 1
ATOM 2485 N N . ILE A 1 306 ? 14.987 -11.652 -50.153 1.00 40.84 306 ILE A N 1
ATOM 2486 C CA . ILE A 1 306 ? 15.206 -13.095 -50.370 1.00 40.84 306 ILE A CA 1
ATOM 2487 C C . ILE A 1 306 ? 13.974 -13.819 -49.803 1.00 40.84 306 ILE A C 1
ATOM 2489 O O . ILE A 1 306 ? 13.738 -13.742 -48.598 1.00 40.84 306 ILE A O 1
ATOM 2493 N N . PRO A 1 307 ? 13.145 -14.493 -50.623 1.00 37.56 307 PRO A N 1
ATOM 2494 C CA . PRO A 1 307 ? 12.004 -15.233 -50.102 1.00 37.56 307 PRO A CA 1
ATOM 2495 C C . PRO A 1 307 ? 12.482 -16.338 -49.142 1.00 37.56 307 PRO A C 1
ATOM 2497 O O . PRO A 1 307 ? 13.505 -16.980 -49.413 1.00 37.56 307 PRO A O 1
ATOM 2500 N N . PRO A 1 308 ? 11.753 -16.610 -48.041 1.00 40.41 308 PRO A N 1
ATOM 2501 C CA . PRO A 1 308 ? 12.095 -17.696 -47.131 1.00 40.41 308 PRO A CA 1
ATOM 2502 C C . PRO A 1 308 ? 12.180 -19.017 -47.908 1.00 40.41 308 PRO A C 1
ATOM 2504 O O . PRO A 1 308 ? 11.281 -19.361 -48.680 1.00 40.41 308 PRO A O 1
ATOM 2507 N N . ARG A 1 309 ? 13.295 -19.743 -47.727 1.00 42.31 309 ARG A N 1
ATOM 2508 C CA . ARG A 1 309 ? 13.636 -21.012 -48.399 1.00 42.31 309 ARG A CA 1
ATOM 2509 C C . ARG A 1 309 ? 12.405 -21.893 -48.659 1.00 42.31 309 ARG A C 1
ATOM 2511 O O . ARG A 1 309 ? 11.848 -22.430 -47.710 1.00 42.31 309 ARG A O 1
ATOM 2518 N N . LYS A 1 310 ? 12.060 -22.069 -49.946 1.00 37.25 310 LYS A N 1
ATOM 2519 C CA . LYS A 1 310 ? 11.311 -23.135 -50.672 1.00 37.25 310 LYS A CA 1
ATOM 2520 C C . LYS A 1 310 ? 10.133 -23.913 -50.028 1.00 37.25 310 LYS A C 1
ATOM 2522 O O . LYS A 1 310 ? 9.413 -24.558 -50.780 1.00 37.25 310 LYS A O 1
ATOM 2527 N N . ARG A 1 311 ? 9.851 -23.867 -48.722 1.00 39.62 311 ARG A N 1
ATOM 2528 C CA . ARG A 1 311 ? 8.711 -24.563 -48.083 1.00 39.62 311 ARG A CA 1
ATOM 2529 C C . ARG A 1 311 ? 7.465 -23.695 -47.891 1.00 39.62 311 ARG A C 1
ATOM 2531 O O . ARG A 1 311 ? 6.411 -24.233 -47.576 1.00 39.62 311 ARG A O 1
ATOM 2538 N N . ILE A 1 312 ? 7.544 -22.385 -48.132 1.00 42.50 312 ILE A N 1
ATOM 2539 C CA . ILE A 1 312 ? 6.403 -21.462 -48.003 1.00 42.50 312 ILE A CA 1
ATOM 2540 C C . ILE A 1 312 ? 6.159 -20.742 -49.338 1.00 42.50 312 ILE A C 1
ATOM 2542 O O . ILE A 1 312 ? 6.110 -19.522 -49.417 1.00 42.50 312 ILE A O 1
ATOM 2546 N N . ILE A 1 313 ? 5.984 -21.498 -50.427 1.00 40.00 313 ILE A N 1
ATOM 2547 C CA . ILE A 1 313 ? 5.384 -20.957 -51.658 1.00 40.00 313 ILE A CA 1
ATOM 2548 C C . ILE A 1 313 ? 3.859 -21.057 -51.505 1.00 40.00 313 ILE A C 1
ATOM 2550 O O . ILE A 1 313 ? 3.192 -21.874 -52.131 1.00 40.00 313 ILE A O 1
ATOM 2554 N N . LYS A 1 314 ? 3.283 -20.231 -50.625 1.00 42.78 314 LYS A N 1
ATOM 2555 C CA . LYS A 1 314 ? 1.865 -19.857 -50.730 1.00 42.78 314 LYS A CA 1
ATOM 2556 C C . LYS A 1 314 ? 1.839 -18.481 -51.386 1.00 42.78 314 LYS A C 1
ATOM 2558 O O . LYS A 1 314 ? 2.333 -17.537 -50.797 1.00 42.78 314 LYS A O 1
ATOM 2563 N N . ARG A 1 315 ? 1.340 -18.413 -52.627 1.00 46.19 315 ARG A N 1
ATOM 2564 C CA . ARG A 1 315 ? 1.302 -17.234 -53.520 1.00 46.19 315 ARG A CA 1
ATOM 2565 C C . ARG A 1 315 ? 1.097 -15.902 -52.774 1.00 46.19 315 ARG A C 1
ATOM 2567 O O . ARG A 1 315 ? 0.027 -15.668 -52.217 1.00 46.19 315 ARG A O 1
ATOM 2574 N N . TYR A 1 316 ? 2.089 -15.020 -52.851 1.00 48.81 316 TYR A N 1
ATOM 2575 C CA . TYR A 1 316 ? 1.977 -13.600 -52.506 1.00 48.81 316 TYR A CA 1
ATOM 2576 C C . TYR A 1 316 ? 1.964 -12.773 -53.805 1.00 48.81 316 TYR A C 1
ATOM 2578 O O . TYR A 1 316 ? 2.585 -13.178 -54.787 1.00 48.81 316 TYR A O 1
ATOM 2586 N N . ARG A 1 317 ? 1.262 -11.631 -53.826 1.00 45.84 317 ARG A N 1
ATOM 2587 C CA . ARG A 1 317 ? 1.292 -10.653 -54.935 1.00 45.84 317 ARG A CA 1
ATOM 2588 C C . ARG A 1 317 ? 1.780 -9.299 -54.397 1.00 45.84 317 ARG A C 1
ATOM 2590 O O . ARG A 1 317 ? 1.495 -8.975 -53.244 1.00 45.84 317 ARG A O 1
ATOM 2597 N N . LEU A 1 318 ? 2.530 -8.564 -55.218 1.00 43.19 318 LEU A N 1
ATOM 2598 C CA . LEU A 1 318 ? 3.048 -7.222 -54.927 1.00 43.19 318 LEU A CA 1
ATOM 2599 C C . LEU A 1 318 ? 1.904 -6.197 -54.907 1.00 43.19 318 LEU A C 1
ATOM 2601 O O . LEU A 1 318 ? 1.077 -6.196 -55.818 1.00 43.19 318 LEU A O 1
ATOM 2605 N N . PHE A 1 319 ? 1.881 -5.326 -53.897 1.00 42.28 319 PHE A N 1
ATOM 2606 C CA . PHE A 1 319 ? 1.003 -4.154 -53.838 1.00 42.28 319 PHE A CA 1
ATOM 2607 C C . PHE A 1 319 ? 1.828 -2.902 -53.521 1.00 42.28 319 PHE A C 1
ATOM 2609 O O . PHE A 1 319 ? 2.672 -2.948 -52.626 1.00 42.28 319 PHE A O 1
ATOM 2616 N N . MET A 1 320 ? 1.578 -1.808 -54.247 1.00 33.72 320 MET A N 1
ATOM 2617 C CA . MET A 1 320 ? 2.110 -0.475 -53.934 1.00 33.72 320 MET A CA 1
ATOM 2618 C C . MET A 1 320 ? 1.237 0.190 -52.869 1.00 33.72 320 MET A C 1
ATOM 2620 O O . MET A 1 320 ? 0.010 0.115 -52.955 1.00 33.72 320 MET A O 1
ATOM 2624 N N . ASN A 1 321 ? 1.858 0.836 -51.883 1.00 39.44 321 ASN A N 1
ATOM 2625 C CA . ASN A 1 321 ? 1.169 1.718 -50.942 1.00 39.44 321 ASN A CA 1
ATOM 2626 C C . ASN A 1 321 ? 1.671 3.161 -51.125 1.00 39.44 321 ASN A C 1
ATOM 2628 O O . ASN A 1 321 ? 2.794 3.346 -51.580 1.00 39.44 321 ASN A O 1
ATOM 2632 N N . ASN A 1 322 ? 0.858 4.164 -50.771 1.00 33.66 322 ASN A N 1
ATOM 2633 C CA . ASN A 1 322 ? 1.035 5.600 -51.099 1.00 33.66 322 ASN A CA 1
ATOM 2634 C C . ASN A 1 322 ? 2.305 6.298 -50.551 1.00 33.66 322 ASN A C 1
ATOM 2636 O O . ASN A 1 322 ? 2.457 7.506 -50.699 1.00 33.66 322 ASN A O 1
ATOM 2640 N N . TYR A 1 323 ? 3.220 5.554 -49.939 1.00 38.47 323 TYR A N 1
ATOM 2641 C CA . TYR A 1 323 ? 4.607 5.952 -49.724 1.00 38.47 323 TYR A CA 1
ATOM 2642 C C . TYR A 1 323 ? 5.429 4.893 -50.447 1.00 38.47 323 TYR A C 1
ATOM 2644 O O . TYR A 1 323 ? 5.337 3.745 -50.025 1.00 38.47 323 TYR A O 1
ATOM 2652 N N . ASP A 1 324 ? 6.121 5.260 -51.529 1.00 30.98 324 ASP A N 1
ATOM 2653 C CA . ASP A 1 324 ? 6.793 4.421 -52.545 1.00 30.98 324 ASP A CA 1
ATOM 2654 C C . ASP A 1 324 ? 7.457 3.112 -52.058 1.00 30.98 324 ASP A C 1
ATOM 2656 O O . ASP A 1 324 ? 8.674 2.932 -52.111 1.00 30.98 324 ASP A O 1
ATOM 2660 N N . PHE A 1 325 ? 6.658 2.145 -51.612 1.00 40.34 325 PHE A N 1
ATOM 2661 C CA . PHE A 1 325 ? 7.130 0.876 -51.079 1.00 40.34 325 PHE A CA 1
ATOM 2662 C C . PHE A 1 325 ? 6.167 -0.245 -51.454 1.00 40.34 325 PHE A C 1
ATOM 2664 O O . PHE A 1 325 ? 4.947 -0.175 -51.271 1.00 40.34 325 PHE A O 1
ATOM 2671 N N . TYR A 1 326 ? 6.753 -1.326 -51.959 1.00 40.12 326 TYR A N 1
ATOM 2672 C CA . TYR A 1 326 ? 6.054 -2.566 -52.244 1.00 40.12 326 TYR A CA 1
ATOM 2673 C C . TYR A 1 326 ? 5.871 -3.358 -50.938 1.00 40.12 326 TYR A C 1
ATOM 2675 O O . TYR A 1 326 ? 6.805 -3.486 -50.143 1.00 40.12 326 TYR A O 1
ATOM 2683 N N . VAL A 1 327 ? 4.692 -3.939 -50.718 1.00 41.53 327 VAL A N 1
ATOM 2684 C CA . VAL A 1 327 ? 4.410 -4.848 -49.590 1.00 41.53 327 VAL A CA 1
ATOM 2685 C C . VAL A 1 327 ? 3.843 -6.161 -50.132 1.00 41.53 327 VAL A C 1
ATOM 2687 O O . VAL A 1 327 ? 2.950 -6.162 -50.982 1.00 41.53 327 VAL A O 1
ATOM 2690 N N . TYR A 1 328 ? 4.330 -7.302 -49.635 1.00 43.31 328 TYR A N 1
ATOM 2691 C CA . TYR A 1 328 ? 3.757 -8.614 -49.953 1.00 43.31 328 TYR A CA 1
ATOM 2692 C C . TYR A 1 328 ? 2.579 -8.930 -49.025 1.00 43.31 328 TYR A C 1
ATOM 2694 O O . TYR A 1 328 ? 2.742 -9.018 -47.809 1.00 43.31 328 TYR A O 1
ATOM 2702 N N . ARG A 1 329 ? 1.389 -9.174 -49.591 1.00 43.28 329 ARG A N 1
ATOM 2703 C CA . ARG A 1 329 ? 0.186 -9.558 -48.826 1.00 43.28 329 ARG A CA 1
ATOM 2704 C C . ARG A 1 329 ? -0.276 -10.975 -49.180 1.00 43.28 329 ARG A C 1
ATOM 2706 O O . ARG A 1 329 ? -0.322 -11.354 -50.350 1.00 43.28 329 ARG A O 1
ATOM 2713 N N . LYS A 1 330 ? -0.617 -11.769 -48.160 1.00 40.88 330 LYS A N 1
ATOM 2714 C CA . LYS A 1 330 ? -1.122 -13.148 -48.292 1.00 40.88 330 LYS A CA 1
ATOM 2715 C C . LYS A 1 330 ? -2.574 -13.124 -48.788 1.00 40.88 330 LYS A C 1
ATOM 2717 O O . LYS A 1 330 ? -3.422 -12.548 -48.113 1.00 40.88 330 LYS A O 1
ATOM 2722 N N . GLN A 1 331 ? -2.889 -13.769 -49.914 1.00 42.88 331 GLN A N 1
ATOM 2723 C CA . GLN A 1 331 ? -4.288 -13.999 -50.309 1.00 42.88 331 GLN A CA 1
ATOM 2724 C C . GLN A 1 331 ? -4.824 -15.287 -49.666 1.00 42.88 331 GLN A C 1
ATOM 2726 O O . GLN A 1 331 ? -4.266 -16.367 -49.857 1.00 42.88 331 GLN A O 1
ATOM 2731 N N . ILE A 1 332 ? -5.937 -15.187 -48.935 1.00 39.88 332 ILE A N 1
ATOM 2732 C CA . ILE A 1 332 ? -6.792 -16.335 -48.608 1.00 39.88 332 ILE A CA 1
ATOM 2733 C C . ILE A 1 332 ? -7.844 -16.408 -49.715 1.00 39.88 332 ILE A C 1
ATOM 2735 O O . ILE A 1 332 ? -8.821 -15.668 -49.693 1.00 39.88 332 ILE A O 1
ATOM 2739 N N . ILE A 1 333 ? -7.637 -17.267 -50.713 1.00 38.31 333 ILE A N 1
ATOM 2740 C CA . ILE A 1 333 ? -8.679 -17.560 -51.703 1.00 38.31 333 ILE A CA 1
ATOM 2741 C C . ILE A 1 333 ? -9.637 -18.557 -51.044 1.00 38.31 333 ILE A C 1
ATOM 2743 O O . ILE A 1 333 ? -9.308 -19.738 -50.925 1.00 38.31 333 ILE A O 1
ATOM 2747 N N . ARG A 1 334 ? -10.813 -18.100 -50.596 1.00 36.94 334 ARG A N 1
ATOM 2748 C CA . ARG A 1 334 ? -11.947 -19.009 -50.386 1.00 36.94 334 ARG A CA 1
ATOM 2749 C C . ARG A 1 334 ? -12.365 -19.500 -51.770 1.00 36.94 334 ARG A C 1
ATOM 2751 O O . ARG A 1 334 ? -12.828 -18.707 -52.583 1.00 36.94 334 ARG A O 1
ATOM 2758 N N . LYS A 1 335 ? -12.153 -20.786 -52.062 1.00 32.97 335 LYS A N 1
ATOM 2759 C CA . LYS A 1 335 ? -12.807 -21.421 -53.210 1.00 32.97 335 LYS A CA 1
ATOM 2760 C C . LYS A 1 335 ? -14.301 -21.440 -52.903 1.00 32.97 335 LYS A C 1
ATOM 2762 O O . LYS A 1 335 ? -14.725 -22.199 -52.039 1.00 32.97 335 LYS A O 1
ATOM 2767 N N . VAL A 1 336 ? -15.060 -20.585 -53.577 1.00 37.44 336 VAL A N 1
ATOM 2768 C CA . VAL A 1 336 ? -16.487 -20.826 -53.785 1.00 37.44 336 VAL A CA 1
ATOM 2769 C C . VAL A 1 336 ? -16.563 -22.025 -54.725 1.00 37.44 336 VAL A C 1
ATOM 2771 O O . VAL A 1 336 ? -15.911 -22.026 -55.773 1.00 37.44 336 VAL A O 1
ATOM 2774 N N . LYS A 1 337 ? -17.263 -23.069 -54.299 1.00 37.25 337 LYS A N 1
ATOM 2775 C CA . LYS A 1 337 ? -17.718 -24.150 -55.160 1.00 37.25 337 LYS A CA 1
ATOM 2776 C C . LYS A 1 337 ? -19.204 -24.311 -54.929 1.00 37.25 337 LYS A C 1
ATOM 2778 O O . LYS A 1 337 ? -19.585 -24.225 -53.740 1.00 37.25 337 LYS A O 1
#

Radius of gyration: 34.68 Å; chains: 1; bounding box: 78×54×96 Å

Sequence (337 aa):
MNYIFSVAELQGISLGVSIAVIFLLSISYIMLFSVWHFHYKKCIIKGLEDDVLKKELAKEYKKHIYYDKETANLQKITQKKNQNYYDYEMLIQEKNDANFCLKTLFRVCVSLLYIGIALIFIIGLRSRLVNGVTSYFGNSYLVIQTGSMETVHPANSNLIEDGITNQIKQYSLIGIEKTDKDNMRINDIYAFYDDEQNIIVHRLIGINQQENGEITYRFKGDANAVSAPYETNVTMDRIVGRYTGYQNFLAGVFILYVQSNIGMITLFFAICAMACFDFFESKVAKFINERKKILLAELFPLRYNIPPRKRIIKRYRLFMNNYDFYVYRKQIIRKVK

Secondary structure (DSSP, 8-state):
---SS-HHHHHHHHHHHHHHHHHHHHHHHHHHHHHHHHHHHHHHHTTTTHHHHHHHHHHHTTTTEEEETTTTEEEE----TTSPPPPHHHHHHHHHHHTHHHHHHHHHHHHHHHHHHHHHHHHHHHHHHTTT-EEETTEEEEE--SSTTTS--GGGHHHHHTT------TT-EEEEE---GGG--TT-EEEEE-TTS-EEEEEEEEEEE-TTS-EEEEEE-TT-SS--GGGSSB-GGGEEEEEEEEEEHHHHHHHHHHHSHHHHHHHHHHHHHHHHHHHHHHHHHHHHHHHHHHHHHHHS---S-----SS----EEEEEETTTEEEEEE-------